Protein AF-Q56A18-2-F1 (afdb_monomer)

Structure (mmCIF, N/CA/C/O backbone):
data_AF-Q56A18-2-F1
#
_entry.id   AF-Q56A18-2-F1
#
loop_
_atom_site.group_PDB
_atom_site.id
_atom_site.type_symbol
_atom_site.label_atom_id
_atom_site.label_alt_id
_atom_site.label_comp_id
_atom_site.label_asym_id
_atom_site.label_entity_id
_atom_site.label_seq_id
_atom_site.pdbx_PDB_ins_code
_atom_site.Cartn_x
_atom_site.Cartn_y
_atom_site.Cartn_z
_atom_site.occupancy
_atom_site.B_iso_or_equiv
_atom_site.auth_seq_id
_atom_site.auth_comp_id
_atom_site.auth_asym_id
_atom_site.auth_atom_id
_atom_site.pdbx_PDB_model_num
ATOM 1 N N . MET A 1 1 ? 32.110 -27.971 -25.818 1.00 73.25 1 MET A N 1
ATOM 2 C CA . MET A 1 1 ? 31.051 -27.355 -24.989 1.00 73.25 1 MET A CA 1
ATOM 3 C C . MET A 1 1 ? 30.184 -28.403 -24.301 1.00 73.25 1 MET A C 1
ATOM 5 O O . MET A 1 1 ? 30.503 -28.675 -23.168 1.00 73.25 1 MET A O 1
ATOM 9 N N . TRP A 1 2 ? 29.199 -29.085 -24.911 1.00 87.44 2 TRP A N 1
ATOM 10 C CA . TRP A 1 2 ? 28.472 -30.156 -24.175 1.00 87.44 2 TRP A CA 1
ATOM 11 C C . TRP A 1 2 ? 29.303 -31.434 -23.943 1.00 87.44 2 TRP A C 1
ATOM 13 O O . TRP A 1 2 ? 29.211 -32.094 -22.914 1.00 87.44 2 TRP A O 1
ATOM 23 N N . ARG A 1 3 ? 30.136 -31.798 -24.929 1.00 88.44 3 ARG A N 1
ATOM 24 C CA . ARG A 1 3 ? 30.950 -33.028 -24.893 1.00 88.44 3 ARG A CA 1
ATOM 25 C C . ARG A 1 3 ? 32.090 -32.992 -23.871 1.00 88.44 3 ARG A C 1
ATOM 27 O O . ARG A 1 3 ? 32.567 -34.060 -23.511 1.00 88.44 3 ARG A O 1
ATOM 34 N N . ASP A 1 4 ? 32.504 -31.799 -23.448 1.00 90.12 4 ASP A N 1
ATOM 35 C CA . ASP A 1 4 ? 33.666 -31.594 -22.570 1.00 90.12 4 ASP A CA 1
ATOM 36 C C . ASP A 1 4 ? 33.271 -31.512 -21.087 1.00 90.12 4 ASP A C 1
ATOM 38 O O . ASP A 1 4 ? 34.147 -31.522 -20.230 1.00 90.12 4 ASP A O 1
ATOM 42 N N . LEU A 1 5 ? 31.966 -31.444 -20.796 1.00 84.38 5 LEU A N 1
ATOM 43 C CA . LEU A 1 5 ? 31.427 -31.432 -19.439 1.00 84.38 5 LEU A CA 1
ATOM 44 C C . LEU A 1 5 ? 31.558 -32.822 -18.809 1.00 84.38 5 LEU A C 1
ATOM 46 O O . LEU A 1 5 ? 31.315 -33.852 -19.461 1.00 84.38 5 LEU A O 1
ATOM 50 N N . THR A 1 6 ? 31.907 -32.839 -17.530 1.00 88.44 6 THR A N 1
ATOM 51 C CA . THR A 1 6 ? 31.821 -34.021 -16.672 1.00 88.44 6 THR A CA 1
ATOM 52 C C . THR A 1 6 ? 30.374 -34.500 -16.577 1.00 88.44 6 THR A C 1
ATOM 54 O O . THR A 1 6 ? 29.431 -33.754 -16.841 1.00 88.44 6 THR A O 1
ATOM 57 N N . ASP A 1 7 ? 30.168 -35.769 -16.231 1.00 88.75 7 ASP A N 1
ATOM 58 C CA . ASP A 1 7 ? 28.804 -36.283 -16.065 1.00 88.75 7 ASP A CA 1
ATOM 59 C C . ASP A 1 7 ? 28.070 -35.597 -14.901 1.00 88.75 7 ASP A C 1
ATOM 61 O O . ASP A 1 7 ? 26.850 -35.498 -14.942 1.00 88.75 7 ASP A O 1
ATOM 65 N N . GLU A 1 8 ? 28.805 -35.045 -13.929 1.00 89.44 8 GLU A N 1
ATOM 66 C CA . GLU A 1 8 ? 28.267 -34.227 -12.836 1.00 89.44 8 GLU A CA 1
ATOM 67 C C . GLU A 1 8 ? 27.740 -32.875 -13.343 1.00 89.44 8 GLU A C 1
ATOM 69 O O . GLU A 1 8 ? 26.580 -32.548 -13.106 1.00 89.44 8 GLU A O 1
ATOM 74 N N . GLU A 1 9 ? 28.518 -32.150 -14.155 1.00 90.88 9 GLU A N 1
ATOM 75 C CA . GLU A 1 9 ? 28.053 -30.894 -14.766 1.00 90.88 9 GLU A CA 1
ATOM 76 C C . GLU A 1 9 ? 26.898 -31.131 -15.758 1.00 90.88 9 GLU A C 1
ATOM 78 O O . GLU A 1 9 ? 25.949 -30.354 -15.818 1.00 90.88 9 GLU A O 1
ATOM 83 N N . LYS A 1 10 ? 26.922 -32.229 -16.532 1.00 93.06 10 LYS A N 1
ATOM 84 C CA . LYS A 1 10 ? 25.784 -32.593 -17.400 1.00 93.06 10 LYS A CA 1
ATOM 85 C C . LYS A 1 10 ? 24.522 -32.897 -16.596 1.00 93.06 10 LYS A C 1
ATOM 87 O O . LYS A 1 10 ? 23.427 -32.614 -17.080 1.00 93.06 10 LYS A O 1
ATOM 92 N N . GLN A 1 11 ? 24.665 -33.499 -15.416 1.00 92.50 11 GLN A N 1
ATOM 93 C CA . GLN A 1 11 ? 23.537 -33.827 -14.554 1.00 92.50 11 GLN A CA 1
ATOM 94 C C . GLN A 1 11 ? 22.870 -32.564 -14.006 1.00 92.50 11 GLN A C 1
ATOM 96 O O . GLN A 1 11 ? 21.649 -32.539 -13.913 1.00 92.50 11 GLN A O 1
ATOM 101 N N . GLU A 1 12 ? 23.632 -31.509 -13.714 1.00 91.56 12 GLU A N 1
ATOM 102 C CA . GLU A 1 12 ? 23.085 -30.210 -13.305 1.00 91.56 12 GLU A CA 1
ATOM 103 C C . GLU A 1 12 ? 22.176 -29.620 -14.395 1.00 91.56 12 GLU A C 1
ATOM 105 O O . GLU A 1 12 ? 21.015 -29.324 -14.124 1.00 91.56 12 GLU A O 1
ATOM 110 N N . TYR A 1 13 ? 22.623 -29.615 -15.657 1.00 92.88 13 TYR A N 1
ATOM 111 C CA . TYR A 1 13 ? 21.788 -29.197 -16.793 1.00 92.88 13 TYR A CA 1
ATOM 112 C C . TYR A 1 13 ? 20.552 -30.082 -17.010 1.00 92.88 13 TYR A C 1
ATOM 114 O O . TYR A 1 13 ? 19.504 -29.591 -17.428 1.00 92.88 13 TYR A O 1
ATOM 122 N N . LEU A 1 14 ? 20.658 -31.393 -16.764 1.00 93.25 14 LEU A N 1
ATOM 123 C CA . LEU A 1 14 ? 19.506 -32.297 -16.843 1.00 93.25 14 LEU A CA 1
ATOM 124 C C . LEU A 1 14 ? 18.502 -32.029 -15.718 1.00 93.25 14 LEU A C 1
ATOM 126 O O . LEU A 1 14 ? 17.302 -32.007 -15.982 1.00 93.25 14 LEU A O 1
ATOM 130 N N . ASN A 1 15 ? 18.980 -31.800 -14.495 1.00 94.44 15 ASN A N 1
ATOM 131 C CA . ASN A 1 15 ? 18.141 -31.480 -13.344 1.00 94.44 15 ASN A CA 1
ATOM 132 C C . ASN A 1 15 ? 17.439 -30.130 -13.536 1.00 94.44 15 ASN A C 1
ATOM 134 O O . ASN A 1 15 ? 16.247 -30.024 -13.263 1.00 94.44 15 ASN A O 1
ATOM 138 N N . GLU A 1 16 ? 18.149 -29.121 -14.041 1.00 94.25 16 GLU A N 1
ATOM 139 C CA . GLU A 1 16 ? 17.583 -27.801 -14.326 1.00 94.25 16 GLU A CA 1
ATOM 140 C C . GLU A 1 16 ? 16.544 -27.870 -15.452 1.00 94.25 16 GLU A C 1
ATOM 142 O O . GLU A 1 16 ? 15.449 -27.329 -15.314 1.00 94.25 16 GLU A O 1
ATOM 147 N N . TYR A 1 17 ? 16.801 -28.660 -16.502 1.00 95.94 17 TYR A N 1
ATOM 148 C CA . TYR A 1 17 ? 15.801 -28.955 -17.531 1.00 95.94 17 TYR A CA 1
ATOM 149 C C . TYR A 1 17 ? 14.559 -29.666 -16.967 1.00 95.94 17 TYR A C 1
ATOM 151 O O . TYR A 1 17 ? 13.432 -29.364 -17.365 1.00 95.94 17 TYR A O 1
ATOM 159 N N . GLU A 1 18 ? 14.731 -30.632 -16.058 1.00 96.19 18 GLU A N 1
ATOM 160 C CA . GLU A 1 18 ? 13.604 -31.299 -15.400 1.00 96.19 18 GLU A CA 1
ATOM 161 C C . GLU A 1 18 ? 12.819 -30.341 -14.492 1.00 96.19 18 GLU A C 1
ATOM 163 O O . GLU A 1 18 ? 11.586 -30.381 -14.509 1.00 96.19 18 GLU A O 1
ATOM 168 N N . ALA A 1 19 ? 13.503 -29.451 -13.769 1.00 96.44 19 ALA A N 1
ATOM 169 C CA . ALA A 1 19 ? 12.890 -28.423 -12.932 1.00 96.44 19 ALA A CA 1
ATOM 170 C C . ALA A 1 19 ? 12.088 -27.408 -13.765 1.00 96.44 19 ALA A C 1
ATOM 172 O O . ALA A 1 19 ? 10.887 -27.254 -13.531 1.00 96.44 19 ALA A O 1
ATOM 173 N N . GLU A 1 20 ? 12.686 -26.813 -14.804 1.00 96.06 20 GLU A N 1
ATOM 174 C CA . GLU A 1 20 ? 11.996 -25.900 -15.730 1.00 96.06 20 GLU A CA 1
ATOM 175 C C . GLU A 1 20 ? 10.812 -26.585 -16.420 1.00 96.06 20 GLU A C 1
ATOM 177 O O . GLU A 1 20 ? 9.750 -25.992 -16.616 1.00 96.06 20 GLU A O 1
ATOM 182 N N . LYS A 1 21 ? 10.946 -27.867 -16.779 1.00 96.94 21 LYS A N 1
ATOM 183 C CA . LYS A 1 21 ? 9.842 -28.630 -17.370 1.00 96.94 21 LYS A CA 1
ATOM 184 C C . LYS A 1 21 ? 8.679 -28.794 -16.392 1.00 96.94 21 LYS A C 1
ATOM 186 O O . LYS A 1 21 ? 7.525 -28.768 -16.830 1.00 96.94 21 LYS A O 1
ATOM 191 N N . ILE A 1 22 ? 8.943 -28.999 -15.102 1.00 96.56 22 ILE A N 1
ATOM 192 C CA . ILE A 1 22 ? 7.897 -29.074 -14.072 1.00 96.56 22 ILE A CA 1
ATOM 193 C C . ILE A 1 22 ? 7.229 -27.704 -13.906 1.00 96.56 22 ILE A C 1
ATOM 195 O O . ILE A 1 22 ? 6.001 -27.632 -13.995 1.00 96.56 22 ILE A O 1
ATOM 199 N N . GLU A 1 23 ? 8.009 -26.632 -13.779 1.00 95.44 23 GLU A N 1
ATOM 200 C CA . GLU A 1 23 ? 7.510 -25.257 -13.646 1.00 95.44 23 GLU A CA 1
ATOM 201 C C . GLU A 1 23 ? 6.685 -24.814 -14.868 1.00 95.44 23 GLU A C 1
ATOM 203 O O . GLU A 1 23 ? 5.602 -24.242 -14.732 1.00 95.44 23 GLU A O 1
ATOM 208 N N . TYR A 1 24 ? 7.115 -25.160 -16.086 1.00 97.19 24 TYR A N 1
ATOM 209 C CA . TYR A 1 24 ? 6.346 -24.920 -17.311 1.00 97.19 24 TYR A CA 1
ATOM 210 C C . TYR A 1 24 ? 4.988 -25.636 -17.283 1.00 97.19 24 TYR A C 1
ATOM 212 O O . TYR A 1 24 ? 3.959 -25.072 -17.650 1.00 97.19 24 TYR A O 1
ATOM 220 N N . ASN A 1 25 ? 4.948 -26.888 -16.820 1.00 97.12 25 ASN A N 1
ATOM 221 C CA . ASN A 1 25 ? 3.686 -27.619 -16.706 1.00 97.12 25 ASN A CA 1
ATOM 222 C C . ASN A 1 25 ? 2.772 -27.032 -15.618 1.00 97.12 25 ASN A C 1
ATOM 224 O O . ASN A 1 25 ? 1.549 -27.032 -15.784 1.00 97.12 25 ASN A O 1
ATOM 228 N N . GLU A 1 26 ? 3.336 -26.551 -14.512 1.00 97.12 26 GLU A N 1
ATOM 229 C CA . GLU A 1 26 ? 2.590 -25.916 -13.425 1.00 97.12 26 GLU A CA 1
ATOM 230 C C . GLU A 1 26 ? 2.036 -24.547 -13.838 1.00 97.12 26 GLU A C 1
ATOM 232 O O . GLU A 1 26 ? 0.835 -24.308 -13.701 1.00 97.12 26 GLU A O 1
ATOM 237 N N . SER A 1 27 ? 2.858 -23.700 -14.455 1.00 95.88 27 SER A N 1
ATOM 238 C CA . SER A 1 27 ? 2.448 -22.404 -15.006 1.00 95.88 27 SER A CA 1
ATOM 239 C C . SER A 1 27 ? 1.399 -22.544 -16.113 1.00 95.88 27 SER A C 1
ATOM 241 O O . SER A 1 27 ? 0.418 -21.801 -16.118 1.00 95.88 27 SER A O 1
ATOM 243 N N . MET A 1 28 ? 1.506 -23.546 -16.994 1.00 95.56 28 MET A N 1
ATOM 244 C CA . MET A 1 28 ? 0.470 -23.841 -17.994 1.00 95.56 28 MET A CA 1
ATOM 245 C C . MET A 1 28 ? -0.863 -24.246 -17.351 1.00 95.56 28 MET A C 1
ATOM 247 O O . MET A 1 28 ? -1.929 -23.814 -17.799 1.00 95.56 28 MET A O 1
ATOM 251 N N . LYS A 1 29 ? -0.832 -25.044 -16.277 1.00 96.94 29 LYS A N 1
ATOM 252 C CA . LYS A 1 29 ? -2.044 -25.373 -15.508 1.00 96.94 29 LYS A CA 1
ATOM 253 C C . LYS A 1 29 ? -2.607 -24.144 -14.798 1.00 96.94 29 LYS A C 1
ATOM 255 O O . LYS A 1 29 ? -3.819 -23.951 -14.822 1.00 96.94 29 LYS A O 1
ATOM 260 N N . ALA A 1 30 ? -1.760 -23.304 -14.206 1.00 96.88 30 ALA A N 1
ATOM 261 C CA . ALA A 1 30 ? -2.174 -22.053 -13.574 1.00 96.88 30 ALA A CA 1
ATOM 262 C C . ALA A 1 30 ? -2.813 -21.093 -14.590 1.00 96.88 30 ALA A C 1
ATOM 264 O O . ALA A 1 30 ? -3.865 -20.526 -14.311 1.00 96.88 30 ALA A O 1
ATOM 265 N N . TYR A 1 31 ? -2.252 -20.986 -15.799 1.00 96.75 31 TYR A N 1
ATOM 266 C CA . TYR A 1 31 ? -2.826 -20.212 -16.900 1.00 96.75 31 TYR A CA 1
ATOM 267 C C . TYR A 1 31 ? -4.216 -20.729 -17.288 1.00 96.75 31 TYR A C 1
ATOM 269 O O . TYR A 1 31 ? -5.165 -19.946 -17.337 1.00 96.75 31 TYR A O 1
ATOM 277 N N . HIS A 1 32 ? -4.374 -22.042 -17.479 1.00 96.94 32 HIS A N 1
ATOM 278 C CA . HIS A 1 32 ? -5.668 -22.649 -17.813 1.00 96.94 32 HIS A CA 1
ATOM 279 C C . HIS A 1 32 ? -6.699 -22.608 -16.673 1.00 96.94 32 HIS A C 1
ATOM 281 O O . HIS A 1 32 ? -7.899 -22.621 -16.939 1.00 96.94 32 HIS A O 1
ATOM 287 N N . ASN A 1 33 ? -6.253 -22.519 -15.420 1.00 96.00 33 ASN A N 1
ATOM 288 C CA . ASN A 1 33 ? -7.118 -22.337 -14.252 1.00 96.00 33 ASN A CA 1
ATOM 289 C C . ASN A 1 33 ? -7.327 -20.862 -13.883 1.00 96.00 33 ASN A C 1
ATOM 291 O O . ASN A 1 33 ? -8.098 -20.564 -12.969 1.00 96.00 33 ASN A O 1
ATOM 295 N N . SER A 1 34 ? -6.646 -19.934 -14.559 1.00 95.69 34 SER A N 1
ATOM 296 C CA . SER A 1 34 ? -6.757 -18.514 -14.248 1.00 95.69 34 SER A CA 1
ATOM 297 C C . SER A 1 34 ? -8.196 -18.030 -14.485 1.00 95.69 34 SER A C 1
ATOM 299 O O . SER A 1 34 ? -8.826 -18.423 -15.478 1.00 95.69 34 SER A O 1
ATOM 301 N N . PRO A 1 35 ? -8.729 -17.134 -13.632 1.00 96.88 35 PRO A N 1
ATOM 302 C CA . PRO A 1 35 ? -10.059 -16.557 -13.831 1.00 96.88 35 PRO A CA 1
ATOM 303 C C . PRO A 1 35 ? -10.234 -15.921 -15.217 1.00 96.88 35 PRO A C 1
ATOM 305 O O . PRO A 1 35 ? -11.314 -16.003 -15.797 1.00 96.88 35 PRO A O 1
ATOM 308 N N . ALA A 1 36 ? -9.163 -15.348 -15.778 1.00 96.19 36 ALA A N 1
ATOM 309 C CA . ALA A 1 36 ? -9.158 -14.750 -17.109 1.00 96.19 36 ALA A CA 1
ATOM 310 C C . ALA A 1 36 ? -9.334 -15.790 -18.231 1.00 96.19 36 ALA A C 1
ATOM 312 O O . ALA A 1 36 ? -10.165 -15.594 -19.119 1.00 96.19 36 ALA A O 1
ATOM 313 N N . TYR A 1 37 ? -8.604 -16.913 -18.188 1.00 97.44 37 TYR A N 1
ATOM 314 C CA . TYR A 1 37 ? -8.750 -17.977 -19.187 1.00 97.44 37 TYR A CA 1
ATOM 315 C C . TYR A 1 37 ? -10.117 -18.662 -19.086 1.00 97.44 37 TYR A C 1
ATOM 317 O O . TYR A 1 37 ? -10.777 -18.878 -20.102 1.00 97.44 37 TYR A O 1
ATOM 325 N N . LEU A 1 38 ? -10.589 -18.941 -17.867 1.00 97.19 38 LEU A N 1
ATOM 326 C CA . LEU A 1 38 ? -11.926 -19.498 -17.650 1.00 97.19 38 LEU A CA 1
ATOM 327 C C . LEU A 1 38 ? -13.027 -18.542 -18.136 1.00 97.19 38 LEU A C 1
ATOM 329 O O . LEU A 1 38 ? -13.977 -18.983 -18.783 1.00 97.19 38 LEU A O 1
ATOM 333 N N . ALA A 1 39 ? -12.887 -17.234 -17.897 1.00 96.94 39 ALA A N 1
ATOM 334 C CA . ALA A 1 39 ? -13.799 -16.225 -18.433 1.00 96.94 39 ALA A CA 1
ATOM 335 C C . ALA A 1 39 ? -13.788 -16.201 -19.969 1.00 96.94 39 ALA A C 1
ATOM 337 O O . ALA A 1 39 ? -14.860 -16.174 -20.573 1.00 96.94 39 ALA A O 1
ATOM 338 N N . TYR A 1 40 ? -12.611 -16.284 -20.602 1.00 97.19 40 TYR A N 1
ATOM 339 C CA . TYR A 1 40 ? -12.484 -16.393 -22.058 1.00 97.19 40 TYR A CA 1
ATOM 340 C C . TYR A 1 40 ? -13.178 -17.646 -22.605 1.00 97.19 40 TYR A C 1
ATOM 342 O O . TYR A 1 40 ? -13.948 -17.543 -23.557 1.00 97.19 40 TYR A O 1
ATOM 350 N N . ILE A 1 41 ? -12.967 -18.817 -21.994 1.00 97.19 41 ILE A N 1
ATOM 351 C CA . ILE A 1 41 ? -13.613 -20.069 -22.415 1.00 97.19 41 ILE A CA 1
ATOM 352 C C . ILE A 1 41 ? -15.136 -19.991 -22.258 1.00 97.19 41 ILE A C 1
ATOM 354 O O . ILE A 1 41 ? -15.864 -20.371 -23.175 1.00 97.19 41 ILE A O 1
ATOM 358 N N . ASN A 1 42 ? -15.629 -19.445 -21.146 1.00 96.25 42 ASN A N 1
ATOM 359 C CA . ASN A 1 42 ? -17.063 -19.250 -20.924 1.00 96.25 42 ASN A CA 1
ATOM 360 C C . ASN A 1 42 ? -17.669 -18.256 -21.924 1.00 96.25 42 ASN A C 1
ATOM 362 O O . ASN A 1 42 ? -18.753 -18.499 -22.453 1.00 96.25 42 ASN A O 1
ATOM 366 N N . ALA A 1 43 ? -16.973 -17.153 -22.210 1.00 95.75 43 ALA A N 1
ATOM 367 C CA . ALA A 1 43 ? -17.397 -16.168 -23.200 1.00 95.75 43 ALA A CA 1
ATOM 368 C C . ALA A 1 43 ? -17.394 -16.755 -24.617 1.00 95.75 43 ALA A C 1
ATOM 370 O O . ALA A 1 43 ? -18.354 -16.555 -25.357 1.00 95.75 43 ALA A O 1
ATOM 371 N N . LYS A 1 44 ? -16.365 -17.535 -24.973 1.00 96.94 44 LYS A N 1
ATOM 372 C CA . LYS A 1 44 ? -16.272 -18.238 -26.256 1.00 96.94 44 LYS A CA 1
ATOM 373 C C . LYS A 1 44 ? -17.403 -19.252 -26.420 1.00 96.94 44 LYS A C 1
ATOM 375 O O . LYS A 1 44 ? -18.078 -19.226 -27.440 1.00 96.94 44 LYS A O 1
ATOM 380 N N . SER A 1 45 ? -17.658 -20.077 -25.403 1.00 95.56 45 SER A N 1
ATOM 381 C CA . SER A 1 45 ? -18.776 -21.031 -25.389 1.00 95.56 45 SER A CA 1
ATOM 382 C C . SER A 1 45 ? -20.131 -20.325 -25.519 1.00 95.56 45 SER A C 1
ATOM 384 O O . SER A 1 45 ? -20.977 -20.735 -26.310 1.00 95.56 45 SER A O 1
ATOM 386 N N . ARG A 1 46 ? -20.325 -19.196 -24.821 1.00 94.44 46 ARG A N 1
ATOM 387 C CA . ARG A 1 46 ? -21.542 -18.3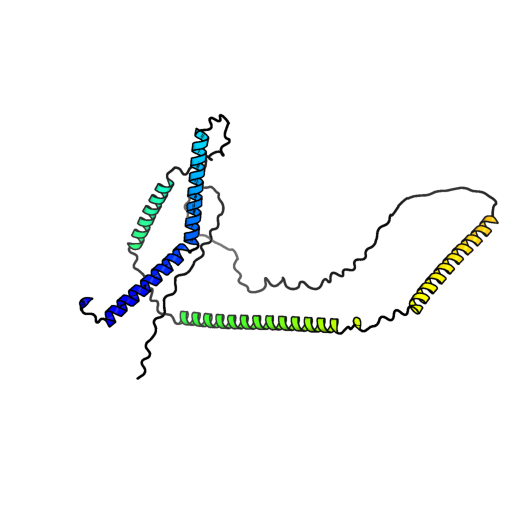78 -24.938 1.00 94.44 46 ARG A CA 1
ATOM 388 C C . ARG A 1 46 ? -21.708 -17.772 -26.336 1.00 94.44 46 ARG A C 1
ATOM 390 O O . ARG A 1 46 ? -22.824 -17.742 -26.843 1.00 94.44 46 ARG A O 1
ATOM 397 N N . ALA A 1 47 ? -20.624 -17.304 -26.953 1.00 92.88 47 ALA A N 1
ATOM 398 C CA . ALA A 1 47 ? -20.645 -16.759 -28.309 1.00 92.88 47 ALA A CA 1
ATOM 399 C C . ALA A 1 47 ? -20.923 -17.846 -29.363 1.00 92.88 47 ALA A C 1
ATOM 401 O O . ALA A 1 47 ? -21.722 -17.619 -30.267 1.00 92.88 47 ALA A O 1
ATOM 402 N N . GLU A 1 48 ? -20.325 -19.034 -29.226 1.00 93.25 48 GLU A N 1
ATOM 403 C CA . GLU A 1 48 ? -20.609 -20.187 -30.093 1.00 93.25 48 GLU A CA 1
ATOM 404 C C . GLU A 1 48 ? -22.067 -20.649 -29.951 1.00 93.25 48 GLU A C 1
ATOM 406 O O . GLU A 1 48 ? -22.732 -20.858 -30.963 1.00 93.25 48 GLU A O 1
ATOM 411 N N . ALA A 1 49 ? -22.603 -20.714 -28.726 1.00 92.62 49 ALA A N 1
ATOM 412 C CA . ALA A 1 49 ? -24.009 -21.043 -28.489 1.00 92.62 49 ALA A CA 1
ATOM 413 C C . ALA A 1 49 ? -24.967 -19.997 -29.088 1.00 92.62 49 ALA A C 1
ATOM 415 O O . ALA A 1 49 ? -25.973 -20.366 -29.686 1.00 92.62 49 ALA A O 1
ATOM 416 N N . ALA A 1 50 ? -24.647 -18.702 -28.981 1.00 91.56 50 ALA A N 1
ATOM 417 C CA . ALA A 1 50 ? -25.441 -17.641 -29.601 1.00 91.56 50 ALA A CA 1
ATOM 418 C C . ALA A 1 50 ? -25.442 -17.742 -31.138 1.00 91.56 50 ALA A C 1
ATOM 420 O O . ALA A 1 50 ? -26.487 -17.572 -31.763 1.00 91.56 50 ALA A O 1
ATOM 421 N N . LEU A 1 51 ? -24.298 -18.078 -31.744 1.00 86.88 51 LEU A N 1
ATOM 422 C CA . LEU A 1 51 ? -24.172 -18.262 -33.192 1.00 86.88 51 LEU A CA 1
ATOM 423 C C . LEU A 1 51 ? -24.901 -19.536 -33.661 1.00 86.88 51 LEU A C 1
ATOM 425 O O . LEU A 1 51 ? -25.541 -19.532 -34.713 1.00 86.88 51 LEU A O 1
ATOM 429 N N . GLU A 1 52 ? -24.873 -20.618 -32.876 1.00 88.44 52 GLU A N 1
ATOM 430 C CA . GLU A 1 52 ? -25.640 -21.833 -33.176 1.00 88.44 52 GLU A CA 1
ATOM 431 C C . GLU A 1 52 ? -27.157 -21.611 -33.034 1.00 88.44 52 GLU A C 1
ATOM 433 O O . GLU A 1 52 ? -27.912 -22.075 -33.888 1.00 88.44 52 GLU A O 1
ATOM 438 N N . GLU A 1 53 ? -27.612 -20.857 -32.028 1.00 81.81 53 GLU A N 1
ATOM 439 C CA . GLU A 1 53 ? -29.023 -20.469 -31.863 1.00 81.81 53 GLU A CA 1
ATOM 440 C C . GLU A 1 53 ? -29.490 -19.571 -33.022 1.00 81.81 53 GLU A C 1
ATOM 442 O O . GLU A 1 53 ? -30.557 -19.805 -33.591 1.00 81.81 53 GLU A O 1
ATOM 447 N N . GLU A 1 54 ? -28.666 -18.606 -33.451 1.00 78.44 54 GLU A N 1
ATOM 448 C CA . GLU A 1 54 ? -28.953 -17.771 -34.623 1.00 78.44 54 GLU A CA 1
ATOM 449 C C . GLU A 1 54 ? -29.009 -18.614 -35.908 1.00 78.44 54 GLU A C 1
ATOM 451 O O . GLU A 1 54 ? -29.907 -18.443 -36.736 1.00 78.44 54 GLU A O 1
ATOM 456 N N . SER A 1 55 ? -28.099 -19.580 -36.065 1.00 80.88 55 SER A N 1
ATOM 457 C CA . SER A 1 55 ? -28.101 -20.514 -37.195 1.00 80.88 55 SER A CA 1
ATOM 458 C C . SER A 1 55 ? -29.348 -21.410 -37.198 1.00 80.88 55 SER A C 1
ATOM 460 O O . SER A 1 55 ? -30.005 -21.550 -38.232 1.00 80.88 55 SER A O 1
ATOM 462 N N . ARG A 1 56 ? -29.750 -21.951 -36.038 1.00 83.56 56 ARG A N 1
ATOM 463 C CA . ARG A 1 56 ? -30.978 -22.752 -35.879 1.00 83.56 56 ARG A CA 1
ATOM 464 C C . ARG A 1 56 ? -32.241 -21.925 -36.102 1.00 83.56 56 ARG A C 1
ATOM 466 O O . ARG A 1 56 ? -33.179 -22.416 -36.734 1.00 83.56 56 ARG A O 1
ATOM 473 N N . GLN A 1 57 ? -32.281 -20.671 -35.654 1.00 79.06 57 GLN A N 1
ATOM 474 C CA . GLN A 1 57 ? -33.381 -19.756 -35.971 1.00 79.06 57 GLN A CA 1
ATOM 475 C C . GLN A 1 57 ? -33.434 -19.440 -37.465 1.00 79.06 57 GLN A C 1
ATOM 477 O O . GLN A 1 57 ? -34.515 -19.476 -38.045 1.00 79.06 57 GLN A O 1
ATOM 482 N N . ARG A 1 58 ? -32.294 -19.205 -38.128 1.00 76.69 58 ARG A N 1
ATOM 483 C CA . ARG A 1 58 ? -32.249 -18.984 -39.583 1.00 76.69 58 ARG A CA 1
ATOM 484 C C . ARG A 1 58 ? -32.680 -20.228 -40.366 1.00 76.69 58 ARG A C 1
ATOM 486 O O . ARG A 1 58 ? -33.425 -20.092 -41.332 1.00 76.69 58 ARG A O 1
ATOM 493 N N . GLN A 1 59 ? -32.281 -21.430 -39.947 1.00 72.25 59 GLN A N 1
ATOM 494 C CA . GLN A 1 59 ? -32.715 -22.676 -40.591 1.00 72.25 59 GLN A CA 1
ATOM 495 C C . GLN A 1 59 ? -34.200 -22.975 -40.345 1.00 72.25 59 GLN A C 1
ATOM 497 O O . GLN A 1 59 ? -34.920 -23.269 -41.296 1.00 72.25 59 GLN A O 1
ATOM 502 N N . SER A 1 60 ? -34.698 -22.823 -39.114 1.00 65.56 60 SER A N 1
ATOM 503 C CA . SER A 1 60 ? -36.124 -23.039 -38.813 1.00 65.56 60 SER A CA 1
ATOM 504 C C . SER A 1 60 ? -37.033 -21.977 -39.440 1.00 65.56 60 SER A C 1
ATOM 506 O O . SER A 1 60 ? -38.119 -22.316 -39.908 1.00 65.56 60 SER A O 1
ATOM 508 N N . ARG A 1 61 ? -36.575 -20.720 -39.555 1.00 61.03 61 ARG A N 1
ATOM 509 C CA . ARG A 1 61 ? -37.266 -19.654 -40.305 1.00 61.03 61 ARG A CA 1
ATOM 510 C C . ARG A 1 61 ? -37.351 -19.958 -41.805 1.00 61.03 61 ARG A C 1
ATOM 512 O O . ARG A 1 61 ? -38.286 -19.501 -42.450 1.00 61.03 61 ARG A O 1
ATOM 519 N N . MET A 1 62 ? -36.409 -20.722 -42.362 1.00 59.34 62 MET A N 1
ATOM 520 C CA . MET A 1 62 ? -36.445 -21.135 -43.772 1.00 59.34 62 MET A CA 1
ATOM 521 C C . MET A 1 62 ? -37.314 -22.381 -44.008 1.00 59.34 62 MET A C 1
ATOM 523 O O . MET A 1 62 ? -37.835 -22.545 -45.108 1.00 59.34 62 MET A O 1
ATOM 527 N N . GLU A 1 63 ? -37.501 -23.248 -43.004 1.00 61.66 63 GLU A N 1
ATOM 528 C CA . GLU A 1 63 ? -38.296 -24.482 -43.140 1.00 61.66 63 GLU A CA 1
ATOM 529 C C . GLU A 1 63 ? -39.777 -24.291 -42.772 1.00 61.66 63 GLU A C 1
ATOM 531 O O . GLU A 1 63 ? -40.664 -24.924 -43.350 1.00 61.66 63 GLU A O 1
ATOM 536 N N . LYS A 1 64 ? -40.079 -23.362 -41.861 1.00 54.94 64 LYS A N 1
ATOM 537 C CA . LYS A 1 64 ? -41.451 -23.013 -41.499 1.00 54.94 64 LYS A CA 1
ATOM 538 C C . LYS A 1 64 ? -41.890 -21.833 -42.357 1.00 54.94 64 LYS A C 1
ATOM 540 O O . LYS A 1 64 ? -41.575 -20.687 -42.059 1.00 54.94 64 LYS A O 1
ATOM 545 N N . GLY A 1 65 ? -42.602 -22.128 -43.445 1.00 56.44 65 GLY A N 1
ATOM 546 C CA . GLY A 1 65 ? -43.233 -21.151 -44.341 1.00 56.44 65 GLY A CA 1
ATOM 547 C C . GLY A 1 65 ? -44.348 -20.348 -43.667 1.00 56.44 65 GLY A C 1
ATOM 548 O O . GLY A 1 65 ? -45.473 -20.345 -44.151 1.00 56.44 65 GLY A O 1
ATOM 549 N N . GLU A 1 66 ? -44.043 -19.713 -42.537 1.00 54.78 66 GLU A N 1
ATOM 550 C CA . GLU A 1 66 ? -44.932 -18.939 -41.684 1.00 54.78 66 GLU A CA 1
ATOM 551 C C . GLU A 1 66 ? -45.043 -17.511 -42.245 1.00 54.78 66 GLU A C 1
ATOM 553 O O . GLU A 1 66 ? -44.104 -16.718 -42.137 1.00 54.78 66 GLU A O 1
ATOM 558 N N . PRO A 1 67 ? -46.188 -17.137 -42.842 1.00 53.25 67 PRO A N 1
ATOM 559 C CA . PRO A 1 67 ? -46.511 -15.754 -43.121 1.00 53.25 67 PRO A CA 1
ATOM 560 C C . PRO A 1 67 ? -47.080 -15.193 -41.821 1.00 53.25 67 PRO A C 1
ATOM 562 O O . PRO A 1 67 ? -48.286 -15.223 -41.584 1.00 53.25 67 PRO A O 1
ATOM 565 N N . TYR A 1 68 ? -46.210 -14.728 -40.934 1.00 50.41 68 TYR A N 1
ATOM 566 C CA . TYR A 1 68 ? -46.659 -13.933 -39.804 1.00 50.41 68 TYR A CA 1
ATOM 567 C C . TYR A 1 68 ? -45.675 -12.808 -39.558 1.00 50.41 68 TYR A C 1
ATOM 569 O O . TYR A 1 68 ? -44.472 -13.023 -39.429 1.00 50.41 68 TYR A O 1
ATOM 577 N N . MET A 1 69 ? -46.225 -11.599 -39.551 1.00 61.75 69 MET A N 1
ATOM 578 C CA . MET A 1 69 ? -45.549 -10.356 -39.224 1.00 61.75 69 MET A CA 1
ATOM 579 C C . MET A 1 69 ? -44.682 -10.565 -37.977 1.00 61.75 69 MET A C 1
ATOM 581 O O . MET A 1 69 ? -45.197 -10.670 -36.866 1.00 61.75 69 MET A O 1
ATOM 585 N N . SER A 1 70 ? -43.363 -10.661 -38.155 1.00 72.12 70 SER A N 1
ATOM 586 C CA . SER A 1 70 ? -42.437 -10.626 -37.032 1.00 72.12 70 SER A CA 1
ATOM 587 C C 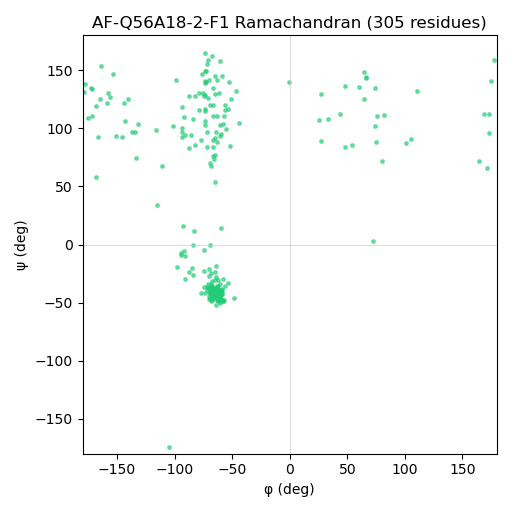. SER A 1 70 ? -42.277 -9.173 -36.616 1.00 72.12 70 SER A C 1
ATOM 589 O O . SER A 1 70 ? -41.754 -8.375 -37.394 1.00 72.12 70 SER A O 1
ATOM 591 N N . ILE A 1 71 ? -42.703 -8.841 -35.399 1.00 74.44 71 ILE A N 1
ATOM 592 C CA . ILE A 1 71 ? -42.274 -7.613 -34.728 1.00 74.44 71 ILE A CA 1
ATOM 593 C C . ILE A 1 71 ? -40.811 -7.853 -34.342 1.00 74.44 71 ILE A C 1
ATOM 595 O O . ILE A 1 71 ? -40.523 -8.351 -33.256 1.00 74.44 71 ILE A O 1
ATOM 599 N N . GLN A 1 72 ? -39.887 -7.622 -35.277 1.00 77.69 72 GLN A N 1
ATOM 600 C CA . GLN A 1 72 ? -38.482 -7.491 -34.907 1.00 77.69 72 GLN A CA 1
ATOM 601 C C . GLN A 1 72 ? -38.331 -6.166 -34.152 1.00 77.69 72 GLN A C 1
ATOM 603 O O . GLN A 1 72 ? -39.004 -5.197 -34.522 1.00 77.69 72 GLN A O 1
ATOM 608 N N . PRO A 1 73 ? -37.499 -6.109 -33.094 1.00 78.25 73 PRO A N 1
ATOM 609 C CA . PRO A 1 73 ? -37.023 -4.832 -32.581 1.00 78.25 73 PRO A CA 1
ATOM 610 C C . PRO A 1 73 ? -36.563 -4.002 -33.774 1.00 78.25 73 PRO A C 1
ATOM 612 O O . PRO A 1 73 ? -35.891 -4.542 -34.655 1.00 78.25 73 PRO A O 1
ATOM 615 N N . ALA A 1 74 ? -36.985 -2.741 -33.846 1.00 74.50 74 ALA A N 1
ATOM 616 C CA . ALA A 1 74 ? -36.458 -1.861 -34.872 1.00 74.50 74 ALA A CA 1
ATOM 617 C C . ALA A 1 74 ? -34.934 -1.862 -34.716 1.00 74.50 74 ALA A C 1
ATOM 619 O O . ALA A 1 74 ? -34.428 -1.566 -33.634 1.00 74.50 74 ALA A O 1
ATOM 620 N N . GLU A 1 75 ? -34.223 -2.277 -35.762 1.00 74.50 75 GLU A N 1
ATOM 621 C CA . GLU A 1 75 ? -32.810 -1.953 -35.898 1.00 74.50 75 GLU A CA 1
ATOM 622 C C . GLU A 1 75 ? -32.764 -0.433 -35.939 1.00 74.50 75 GLU A C 1
ATOM 624 O O . GLU A 1 75 ? -33.223 0.165 -36.912 1.00 74.50 75 GLU A O 1
ATOM 629 N N . ASP A 1 76 ? -32.371 0.159 -34.810 1.00 73.12 76 ASP A N 1
ATOM 630 C CA . ASP A 1 76 ? -32.342 1.599 -34.615 1.00 73.12 76 ASP A CA 1
ATOM 631 C C . ASP A 1 76 ? -31.446 2.202 -35.703 1.00 73.12 76 ASP A C 1
ATOM 633 O O . ASP A 1 76 ? -30.242 1.921 -35.719 1.00 73.12 76 ASP A O 1
ATOM 637 N N . PRO A 1 77 ? -32.016 2.944 -36.670 1.00 70.00 77 PRO A N 1
ATOM 638 C CA . PRO A 1 77 ? -31.239 3.467 -37.775 1.00 70.00 77 PRO A CA 1
ATOM 639 C C . PRO A 1 77 ? -30.362 4.655 -37.363 1.00 70.00 77 PRO A C 1
ATOM 641 O O . PRO A 1 77 ? -29.594 5.144 -38.192 1.00 70.00 77 PRO A O 1
ATOM 644 N N . ASP A 1 78 ? -30.469 5.122 -36.117 1.00 71.25 78 ASP A N 1
ATOM 645 C CA . ASP A 1 78 ? -29.842 6.366 -35.682 1.00 71.25 78 ASP A CA 1
ATOM 646 C C . ASP A 1 78 ? -28.425 6.171 -35.100 1.00 71.25 78 ASP A C 1
ATOM 648 O O . ASP A 1 78 ? -27.704 7.155 -34.948 1.00 71.25 78 ASP A O 1
ATOM 652 N N . ASP A 1 79 ? -27.977 4.929 -34.848 1.00 73.06 79 ASP A N 1
ATOM 653 C CA . ASP A 1 79 ? -26.629 4.623 -34.313 1.00 73.06 79 ASP A CA 1
ATOM 654 C C . ASP A 1 79 ? -25.745 3.825 -35.291 1.00 73.06 79 ASP A C 1
ATOM 656 O O . ASP A 1 79 ? -24.936 2.971 -34.915 1.00 73.06 79 ASP A O 1
ATOM 660 N N . TYR A 1 80 ? -25.888 4.079 -36.594 1.00 71.62 80 TYR A N 1
ATOM 661 C CA . TYR A 1 80 ? -24.881 3.614 -37.540 1.00 71.62 80 TYR A CA 1
ATOM 662 C C . TYR A 1 80 ? -23.631 4.486 -37.410 1.00 71.62 80 TYR A C 1
ATOM 664 O O . TYR A 1 80 ? -23.579 5.607 -37.908 1.00 71.62 80 TYR A O 1
ATOM 672 N N . ASP A 1 81 ? -22.575 3.937 -36.809 1.00 77.50 81 ASP A N 1
ATOM 673 C CA . ASP A 1 81 ? -21.216 4.367 -37.134 1.00 77.50 81 ASP A CA 1
ATOM 674 C C . ASP A 1 81 ? -21.065 4.307 -38.664 1.00 77.50 81 ASP A C 1
ATOM 676 O O . ASP A 1 81 ? -21.311 3.254 -39.259 1.00 77.50 81 ASP A O 1
ATOM 680 N N . ASP A 1 82 ? -20.672 5.422 -39.296 1.00 79.19 82 ASP A N 1
ATOM 681 C CA . ASP A 1 82 ? -20.620 5.654 -40.754 1.00 79.19 82 ASP A CA 1
ATOM 682 C C . ASP A 1 82 ? -19.699 4.669 -41.537 1.00 79.19 82 ASP A C 1
ATOM 684 O O . ASP A 1 82 ? -19.282 4.918 -42.671 1.00 79.19 82 ASP A O 1
ATOM 688 N N . GLY A 1 83 ? -19.275 3.560 -40.926 1.00 78.94 83 GLY A N 1
ATOM 689 C CA . GLY A 1 83 ? -18.296 2.603 -41.434 1.00 78.94 83 GLY A CA 1
ATOM 690 C C . GLY A 1 83 ? -16.871 3.155 -41.414 1.00 78.94 83 GLY A C 1
ATOM 691 O O . GLY A 1 83 ? -15.928 2.493 -41.863 1.00 78.94 83 GLY A O 1
ATOM 692 N N . PHE A 1 84 ? -16.685 4.373 -40.900 1.00 78.56 84 PHE A N 1
ATOM 693 C CA . PHE A 1 84 ? -15.394 5.036 -40.830 1.00 78.56 84 PHE A CA 1
ATOM 694 C C . PHE A 1 84 ? -14.679 4.826 -39.490 1.00 78.56 84 PHE A C 1
ATOM 696 O O . PHE A 1 84 ? -13.504 5.173 -39.439 1.00 78.56 84 PHE A O 1
ATOM 703 N N . SER A 1 85 ? -15.263 4.218 -38.444 1.00 86.12 85 SER A N 1
ATOM 704 C CA . SER A 1 85 ? -14.585 4.031 -37.140 1.00 86.12 85 SER A CA 1
ATOM 705 C C . SER A 1 85 ? -13.173 3.446 -37.241 1.00 86.12 85 SER A C 1
ATOM 707 O O . SER A 1 85 ? -12.222 4.001 -36.678 1.00 86.12 85 SER A O 1
ATOM 709 N N . MET A 1 86 ? -12.965 2.392 -38.042 1.00 91.06 86 MET A N 1
ATOM 710 C CA . MET A 1 86 ? -11.619 1.829 -38.216 1.00 91.06 86 MET A CA 1
ATOM 711 C C . MET A 1 86 ? -10.679 2.787 -38.966 1.00 91.06 86 MET A C 1
ATOM 713 O O . MET A 1 86 ? -9.504 2.892 -38.610 1.00 91.06 86 MET A O 1
ATOM 717 N N . LYS A 1 87 ? -11.180 3.527 -39.965 1.00 93.19 87 LYS A N 1
ATOM 718 C CA . LYS A 1 87 ? -10.398 4.544 -40.692 1.00 93.19 87 LYS A CA 1
ATOM 719 C C . LYS A 1 87 ? -10.054 5.736 -39.792 1.00 93.19 87 LYS A C 1
ATOM 721 O O . LYS A 1 87 ? -8.913 6.197 -39.824 1.00 93.19 87 LYS A O 1
ATOM 726 N N . HIS A 1 88 ? -10.986 6.189 -38.954 1.00 94.62 88 HIS A N 1
ATOM 727 C CA . HIS A 1 88 ? -10.777 7.228 -37.945 1.00 94.62 88 HIS A CA 1
ATOM 728 C C . HIS A 1 88 ? -9.740 6.781 -36.918 1.00 94.62 88 HIS A C 1
ATOM 730 O O . HIS A 1 88 ? -8.770 7.494 -36.673 1.00 94.62 88 HIS A O 1
ATOM 736 N N . THR A 1 89 ? -9.863 5.554 -36.410 1.00 94.88 89 THR A N 1
ATOM 737 C CA . THR A 1 89 ? -8.898 4.965 -35.475 1.00 94.88 89 THR A CA 1
ATOM 738 C C . THR A 1 89 ? -7.507 4.851 -36.100 1.00 94.88 89 THR A C 1
ATOM 740 O O . THR A 1 89 ? -6.514 5.207 -35.466 1.00 94.88 89 THR A O 1
ATOM 743 N N . ALA A 1 90 ? -7.404 4.392 -37.351 1.00 96.62 90 ALA A N 1
ATOM 744 C CA . ALA A 1 90 ? -6.132 4.308 -38.067 1.00 96.62 90 ALA A CA 1
ATOM 745 C C . ALA A 1 90 ? -5.515 5.697 -38.307 1.00 96.62 90 ALA A C 1
ATOM 747 O O . ALA A 1 90 ? -4.319 5.875 -38.084 1.00 96.62 90 ALA A O 1
ATOM 748 N N . THR A 1 91 ? -6.325 6.689 -38.686 1.00 96.94 91 THR A N 1
ATOM 749 C CA . THR A 1 91 ? -5.883 8.078 -38.901 1.00 96.94 91 THR A CA 1
ATOM 750 C C . THR A 1 91 ? -5.416 8.720 -37.596 1.00 96.94 91 THR A C 1
ATOM 752 O O . THR A 1 91 ? -4.330 9.294 -37.551 1.00 96.94 91 THR A O 1
ATOM 755 N N . ALA A 1 92 ? -6.170 8.554 -36.507 1.00 97.06 92 ALA A N 1
ATOM 756 C CA . ALA A 1 92 ? -5.798 9.038 -35.182 1.00 97.06 92 ALA A CA 1
ATOM 757 C C . ALA A 1 92 ? -4.498 8.385 -34.691 1.00 97.06 92 ALA A C 1
ATOM 759 O O . ALA A 1 92 ? -3.607 9.073 -34.194 1.00 97.06 92 ALA A O 1
ATOM 760 N N . ARG A 1 93 ? -4.335 7.066 -34.887 1.00 97.31 93 ARG A N 1
ATOM 761 C CA . ARG A 1 93 ? -3.079 6.358 -34.582 1.00 97.31 93 ARG A CA 1
ATOM 762 C C . ARG A 1 93 ? -1.919 6.873 -35.428 1.00 97.31 93 ARG A C 1
ATOM 764 O O . ARG A 1 93 ? -0.846 7.099 -34.883 1.00 97.31 93 ARG A O 1
ATOM 771 N N . PHE A 1 94 ? -2.126 7.089 -36.726 1.00 97.75 94 PHE A N 1
ATOM 772 C CA . PHE A 1 94 ? -1.104 7.621 -37.627 1.00 97.75 94 PHE A CA 1
ATOM 773 C C . PHE A 1 94 ? -0.639 9.015 -37.189 1.00 97.75 94 PHE A C 1
ATOM 775 O O . PHE A 1 94 ? 0.557 9.228 -37.003 1.00 97.75 94 PHE A O 1
ATOM 782 N N . GLN A 1 95 ? -1.573 9.936 -36.933 1.00 98.06 95 GLN A N 1
ATOM 783 C CA . GLN A 1 95 ? -1.263 11.287 -36.455 1.00 98.06 95 GLN A CA 1
ATOM 784 C C . GLN A 1 95 ? -0.597 11.269 -35.074 1.00 98.06 95 GLN A C 1
ATOM 786 O O . GLN A 1 95 ? 0.413 11.943 -34.873 1.00 98.06 95 GLN A O 1
ATOM 791 N N . ARG A 1 96 ? -1.102 10.456 -34.134 1.00 98.19 96 ARG A N 1
ATOM 792 C CA . ARG A 1 96 ? -0.496 10.270 -32.806 1.00 98.19 96 ARG A CA 1
ATOM 793 C C . ARG A 1 96 ? 0.942 9.780 -32.926 1.00 98.19 96 ARG A C 1
ATOM 795 O O . ARG A 1 96 ? 1.820 10.348 -32.287 1.00 98.19 96 ARG A O 1
ATOM 802 N N . ASN A 1 97 ? 1.186 8.750 -33.731 1.00 98.19 97 ASN A N 1
ATOM 803 C CA . ASN A 1 97 ? 2.519 8.182 -33.907 1.00 98.19 97 ASN A CA 1
ATOM 804 C C . ASN A 1 97 ? 3.468 9.190 -34.560 1.00 98.19 97 ASN A C 1
ATOM 806 O O . ASN A 1 97 ? 4.613 9.295 -34.132 1.00 98.19 97 ASN A O 1
ATOM 810 N N . HIS A 1 98 ? 2.988 9.972 -35.533 1.00 98.06 98 HIS A N 1
ATOM 811 C CA . HIS A 1 98 ? 3.781 11.049 -36.119 1.00 98.06 98 HIS A CA 1
ATOM 812 C C . HIS A 1 98 ? 4.119 12.147 -35.107 1.00 98.06 98 HIS A C 1
ATOM 814 O O . HIS A 1 98 ? 5.256 12.601 -35.063 1.00 98.06 98 HIS A O 1
ATOM 820 N N . ARG A 1 99 ? 3.172 12.535 -34.246 1.00 97.75 99 ARG A N 1
ATOM 821 C CA . ARG A 1 99 ? 3.435 13.490 -33.164 1.00 97.75 99 ARG A CA 1
ATOM 822 C C . ARG A 1 99 ? 4.475 12.951 -32.179 1.00 97.75 99 ARG A C 1
ATOM 824 O O . ARG A 1 99 ? 5.414 13.663 -31.856 1.00 97.75 99 ARG A O 1
ATOM 831 N N . LEU A 1 100 ? 4.333 11.696 -31.745 1.00 97.88 100 LEU A N 1
ATOM 832 C CA . LEU A 1 100 ? 5.251 11.064 -30.791 1.00 97.88 100 LEU A CA 1
ATOM 833 C C . LEU A 1 100 ? 6.664 10.896 -31.365 1.00 97.88 100 LEU A C 1
ATOM 835 O O . LEU A 1 100 ? 7.633 11.174 -30.670 1.00 97.88 100 LEU A O 1
ATOM 839 N N . ILE A 1 101 ? 6.809 10.479 -32.631 1.00 97.56 101 ILE A N 1
ATOM 840 C CA . ILE A 1 101 ? 8.144 10.366 -33.238 1.00 97.56 101 ILE A CA 1
ATOM 841 C C . ILE A 1 101 ? 8.785 11.745 -33.426 1.00 97.56 101 ILE A C 1
ATOM 843 O O . ILE A 1 101 ? 9.984 11.884 -33.211 1.00 97.56 101 ILE A O 1
ATOM 847 N N . SER A 1 102 ? 8.000 12.775 -33.761 1.00 97.25 102 SER A N 1
ATOM 848 C CA . SER A 1 102 ? 8.484 14.158 -33.823 1.00 97.25 102 SER A CA 1
ATOM 849 C C . SER A 1 102 ? 8.853 14.725 -32.451 1.00 97.25 102 SER A C 1
ATOM 851 O O . SER A 1 102 ? 9.769 15.532 -32.376 1.00 97.25 102 SER A O 1
ATOM 853 N N . GLU A 1 103 ? 8.187 14.306 -31.375 1.00 96.56 103 GLU A N 1
ATOM 854 C CA . GLU A 1 103 ? 8.539 14.670 -29.996 1.00 96.56 103 GLU A CA 1
ATOM 855 C C . GLU A 1 103 ? 9.855 14.009 -29.565 1.00 96.56 103 GLU A C 1
ATOM 857 O O . GLU A 1 103 ? 10.749 14.689 -29.066 1.00 96.56 103 GLU A O 1
ATOM 862 N N . ILE A 1 104 ? 10.021 12.711 -29.845 1.00 95.56 104 ILE A N 1
ATOM 863 C CA . ILE A 1 104 ? 11.265 11.973 -29.566 1.00 95.56 104 ILE A CA 1
ATOM 864 C C . ILE A 1 104 ? 12.446 12.556 -30.352 1.00 95.56 104 ILE A C 1
ATOM 866 O O . ILE A 1 104 ? 13.549 12.659 -29.824 1.00 95.56 104 ILE A O 1
ATOM 870 N N . LEU A 1 105 ? 12.220 12.925 -31.615 1.00 96.25 105 LEU A N 1
ATOM 871 C CA . LEU A 1 105 ? 13.229 13.514 -32.501 1.00 96.25 105 LEU A CA 1
ATOM 872 C C . LEU A 1 105 ? 13.228 15.049 -32.467 1.00 96.25 105 LEU A C 1
ATOM 874 O O . LEU A 1 105 ? 13.774 15.682 -33.373 1.00 96.25 105 LEU A O 1
ATOM 878 N N . SER A 1 106 ? 12.591 15.653 -31.463 1.00 95.31 106 SER A N 1
ATOM 879 C CA . SER A 1 106 ? 12.633 17.100 -31.279 1.00 95.31 106 SER A CA 1
ATOM 880 C C . SER A 1 106 ? 14.047 17.550 -30.899 1.00 95.31 106 SER A C 1
ATOM 882 O O . SER A 1 106 ? 14.870 16.768 -30.432 1.00 95.31 106 SER A O 1
ATOM 884 N N . GLU A 1 107 ? 14.339 18.840 -31.058 1.00 95.31 107 GLU A N 1
ATOM 885 C CA . GLU A 1 107 ? 15.616 19.430 -30.627 1.00 95.31 107 GLU A CA 1
ATOM 886 C C . GLU A 1 107 ? 15.778 19.500 -29.097 1.00 95.31 107 GLU A C 1
ATOM 888 O O . GLU A 1 107 ? 16.801 19.982 -28.602 1.00 95.31 107 GLU A O 1
ATOM 893 N N . SER A 1 108 ? 14.775 19.044 -28.335 1.00 93.50 108 SER A N 1
ATOM 894 C CA . SER A 1 108 ? 14.822 19.089 -26.880 1.00 93.50 108 SER A CA 1
ATOM 895 C C . SER A 1 108 ? 15.917 18.159 -26.356 1.00 93.50 108 SER A C 1
ATOM 897 O O . SER A 1 108 ? 15.938 16.951 -26.591 1.00 93.50 108 SER A O 1
ATOM 899 N N . VAL A 1 109 ? 16.878 18.746 -25.647 1.00 90.75 109 VAL A N 1
ATOM 900 C CA . VAL A 1 109 ? 17.947 17.993 -24.994 1.00 90.75 109 VAL A CA 1
ATOM 901 C C . VAL A 1 109 ? 17.386 17.393 -23.712 1.00 90.75 109 VAL A C 1
ATOM 903 O O . VAL A 1 109 ? 16.793 18.111 -22.907 1.00 90.75 109 VAL A O 1
ATOM 906 N N . VAL A 1 110 ? 17.602 16.090 -23.505 1.00 91.81 110 VAL A N 1
ATOM 907 C CA . VAL A 1 110 ? 17.217 15.393 -22.269 1.00 91.81 110 VAL A CA 1
ATOM 908 C C . VAL A 1 110 ? 17.867 16.098 -21.073 1.00 91.81 110 VAL A C 1
ATOM 910 O O . VAL A 1 110 ? 19.100 16.108 -20.984 1.00 91.81 110 VAL A O 1
ATOM 913 N N . PRO A 1 111 ? 17.087 16.687 -20.146 1.00 89.88 111 PRO A N 1
ATOM 914 C CA . PRO A 1 111 ? 17.664 17.341 -18.981 1.00 89.88 111 PRO A CA 1
ATOM 915 C C . PRO A 1 111 ? 18.371 16.314 -18.093 1.00 89.88 111 PRO A C 1
ATOM 917 O O . PRO A 1 111 ? 17.782 15.297 -17.724 1.00 89.88 111 PRO A O 1
ATOM 920 N N . ASP A 1 112 ? 19.622 16.581 -17.708 1.00 88.56 112 ASP A N 1
ATOM 921 C CA . ASP A 1 112 ? 20.280 15.783 -16.671 1.00 88.56 112 ASP A CA 1
ATOM 922 C C . ASP A 1 112 ? 19.676 16.146 -15.306 1.00 88.56 112 ASP A C 1
ATOM 924 O O . ASP A 1 112 ? 19.952 17.200 -14.732 1.00 88.56 112 ASP A O 1
ATOM 928 N N . VAL A 1 113 ? 18.808 15.269 -14.798 1.00 85.62 113 VAL A N 1
ATOM 929 C CA . VAL A 1 113 ? 18.057 15.454 -13.544 1.00 85.62 113 VAL A CA 1
ATOM 930 C C . VAL A 1 113 ? 18.842 15.065 -12.297 1.00 85.62 113 VAL A C 1
ATOM 932 O O . VAL A 1 113 ? 18.259 14.971 -11.215 1.00 85.62 113 VAL A O 1
ATOM 935 N N . ARG A 1 114 ? 20.156 14.833 -12.402 1.00 89.50 114 ARG A N 1
ATOM 936 C CA . ARG A 1 114 ? 21.029 14.607 -11.242 1.00 89.50 114 ARG A CA 1
ATOM 937 C C . ARG A 1 114 ? 21.175 15.890 -10.419 1.00 89.50 114 ARG A C 1
ATOM 939 O O . ARG A 1 114 ? 22.237 16.500 -10.336 1.00 89.50 114 ARG A O 1
ATOM 946 N N . SER A 1 115 ? 20.081 16.314 -9.790 1.00 85.19 115 SER A N 1
ATOM 947 C CA . SER A 1 115 ? 20.055 17.442 -8.877 1.00 85.19 115 SER A CA 1
ATOM 948 C C . SER A 1 115 ? 20.777 17.042 -7.600 1.00 85.19 115 SER A C 1
ATOM 950 O O . SER A 1 115 ? 20.423 16.045 -6.964 1.00 85.19 115 SER A O 1
ATOM 952 N N . VAL A 1 116 ? 21.761 17.839 -7.196 1.00 86.81 116 VAL A N 1
ATOM 953 C CA . VAL A 1 116 ? 22.382 17.691 -5.881 1.00 86.81 116 VAL A CA 1
ATOM 954 C C . VAL A 1 116 ? 21.308 17.906 -4.817 1.00 86.81 116 VAL A C 1
ATOM 956 O O . VAL A 1 116 ? 20.562 18.888 -4.855 1.00 86.81 116 VAL A O 1
ATOM 959 N N . VAL A 1 117 ? 21.222 16.987 -3.856 1.00 89.69 117 VAL A N 1
ATOM 960 C CA . VAL A 1 117 ? 20.302 17.128 -2.727 1.00 89.69 117 VAL A CA 1
ATOM 961 C C . VAL A 1 117 ? 20.702 18.365 -1.930 1.00 89.69 117 VAL A C 1
ATOM 963 O O . VAL A 1 117 ? 21.746 18.399 -1.281 1.00 89.69 117 VAL A O 1
ATOM 966 N N . THR A 1 118 ? 19.870 19.401 -1.987 1.00 94.56 118 THR A N 1
ATOM 967 C CA . THR A 1 118 ? 20.146 20.653 -1.285 1.00 94.56 118 THR A CA 1
ATOM 968 C C . THR A 1 118 ? 19.940 20.488 0.219 1.00 94.56 118 THR A C 1
ATOM 970 O O . THR A 1 118 ? 19.062 19.750 0.677 1.00 94.56 118 THR A O 1
ATOM 973 N N . THR A 1 119 ? 20.700 21.239 1.017 1.00 96.25 119 THR A N 1
ATOM 974 C CA . THR A 1 119 ? 20.511 21.286 2.475 1.00 96.25 119 THR A CA 1
ATOM 975 C C . THR A 1 119 ? 19.083 21.700 2.847 1.00 96.25 119 THR A C 1
ATOM 977 O O . THR A 1 119 ? 18.514 21.156 3.789 1.00 96.25 119 THR A O 1
ATOM 980 N N . ALA A 1 120 ? 18.464 22.603 2.077 1.00 96.56 120 ALA A N 1
ATOM 981 C CA . ALA A 1 120 ? 17.067 22.998 2.259 1.00 96.56 120 ALA A CA 1
ATOM 982 C C . ALA A 1 120 ? 16.098 21.819 2.059 1.00 96.56 120 ALA A C 1
ATOM 984 O O . ALA A 1 120 ? 15.225 21.594 2.899 1.00 96.56 120 ALA A O 1
ATOM 985 N N . ARG A 1 121 ? 16.292 21.007 1.007 1.00 96.81 121 ARG A N 1
ATOM 986 C CA . ARG A 1 121 ? 15.505 19.783 0.789 1.00 96.81 121 ARG A CA 1
ATOM 987 C C . ARG A 1 121 ? 15.698 18.790 1.934 1.00 96.81 121 ARG A C 1
ATOM 989 O O . ARG A 1 121 ? 14.722 18.234 2.427 1.00 96.81 121 ARG A O 1
ATOM 996 N N . MET A 1 122 ? 16.928 18.634 2.420 1.00 97.06 122 MET A N 1
ATOM 997 C CA . MET A 1 122 ? 17.220 17.788 3.581 1.00 97.06 122 MET A CA 1
ATOM 998 C C . MET A 1 122 ? 16.501 18.272 4.852 1.00 97.06 122 MET A C 1
ATOM 1000 O O . MET A 1 122 ? 15.992 17.464 5.625 1.00 97.06 122 MET A O 1
ATOM 1004 N N . GLN A 1 123 ? 16.409 19.586 5.074 1.00 97.88 123 GLN A N 1
ATOM 1005 C CA . GLN A 1 123 ? 15.653 20.152 6.199 1.00 97.88 123 GLN A CA 1
ATOM 1006 C C . GLN A 1 123 ? 14.144 19.897 6.081 1.00 97.88 123 GLN A C 1
ATOM 1008 O O . GLN A 1 123 ? 13.505 19.593 7.087 1.00 97.88 123 GLN A O 1
ATOM 1013 N N . VAL A 1 124 ? 13.572 19.994 4.876 1.00 97.62 124 VAL A N 1
ATOM 1014 C CA . VAL A 1 124 ? 12.157 19.662 4.633 1.00 97.62 124 VAL A CA 1
ATOM 1015 C C . VAL A 1 124 ? 11.893 18.188 4.925 1.00 97.62 124 VAL A C 1
ATOM 1017 O O . VAL A 1 124 ? 10.974 17.888 5.680 1.00 97.62 124 VAL A O 1
ATOM 1020 N N . LEU A 1 125 ? 12.740 17.288 4.421 1.00 98.06 125 LEU A N 1
ATOM 1021 C CA . LEU A 1 125 ? 12.623 15.852 4.684 1.00 98.06 125 LEU A CA 1
ATOM 1022 C C . LEU A 1 125 ? 12.703 15.545 6.185 1.00 98.06 125 LEU A C 1
ATOM 1024 O O . LEU A 1 125 ? 11.879 14.801 6.705 1.00 98.06 125 LEU A O 1
ATOM 1028 N N . LYS A 1 126 ? 13.623 16.182 6.924 1.00 98.25 126 LYS A N 1
ATOM 1029 C CA . LYS A 1 126 ? 13.694 16.046 8.391 1.00 98.25 126 LYS A CA 1
ATOM 1030 C C . LYS A 1 126 ? 12.408 16.501 9.086 1.00 98.25 126 LYS A C 1
ATOM 1032 O O . LYS A 1 126 ? 11.945 15.817 9.994 1.00 98.25 126 LYS A O 1
ATOM 1037 N N . ARG A 1 127 ? 11.816 17.625 8.660 1.00 97.94 127 ARG A N 1
ATOM 1038 C CA . ARG A 1 127 ? 10.524 18.097 9.191 1.00 97.94 127 ARG A CA 1
ATOM 1039 C C . ARG A 1 127 ? 9.388 17.128 8.871 1.00 97.94 127 ARG A C 1
ATOM 1041 O O . ARG A 1 127 ? 8.572 16.869 9.746 1.00 97.94 127 ARG A O 1
ATOM 1048 N N . GLN A 1 128 ? 9.356 16.567 7.663 1.00 98.12 128 GLN A N 1
ATOM 1049 C CA . GLN A 1 128 ? 8.360 15.566 7.269 1.00 98.12 128 GLN A CA 1
ATOM 1050 C C . GLN A 1 128 ? 8.477 14.297 8.113 1.00 98.12 128 GLN A C 1
ATOM 1052 O O . GLN A 1 128 ? 7.477 13.834 8.651 1.00 98.12 128 GLN A O 1
ATOM 1057 N N . VAL A 1 129 ? 9.695 13.787 8.315 1.00 98.44 129 VAL A N 1
ATOM 1058 C CA . VAL A 1 129 ? 9.938 12.626 9.184 1.00 98.44 129 VAL A CA 1
ATOM 1059 C C . VAL A 1 129 ? 9.476 12.914 10.612 1.00 98.44 129 VAL A C 1
ATOM 1061 O O . VAL A 1 129 ? 8.744 12.120 11.191 1.00 98.44 129 VAL A O 1
ATOM 1064 N N . GLN A 1 130 ? 9.832 14.072 11.174 1.00 98.06 130 GLN A N 1
ATOM 1065 C CA . GLN A 1 130 ? 9.375 14.454 12.513 1.00 98.06 130 GLN A CA 1
ATOM 1066 C C . GLN A 1 130 ? 7.849 14.577 12.595 1.00 98.06 130 GLN A C 1
ATOM 1068 O O . GLN A 1 130 ? 7.258 14.099 13.561 1.00 98.06 130 GLN A O 1
ATOM 1073 N N . SER A 1 131 ? 7.213 15.185 11.592 1.00 98.31 131 SER A N 1
ATOM 1074 C CA . SER A 1 131 ? 5.757 15.319 11.516 1.00 98.31 131 SER A CA 1
ATOM 1075 C C . SER A 1 131 ? 5.070 13.952 11.477 1.00 98.31 131 SER A C 1
ATOM 1077 O O . SER A 1 131 ? 4.164 13.716 12.273 1.00 98.31 131 SER A O 1
ATOM 1079 N N . LEU A 1 132 ? 5.562 13.020 10.655 1.00 98.56 132 LEU A N 1
ATOM 1080 C CA . LEU A 1 132 ? 5.059 11.645 10.593 1.00 98.56 132 LEU A CA 1
ATOM 1081 C C . LEU A 1 132 ? 5.262 10.897 11.915 1.00 98.56 132 LEU A C 1
ATOM 1083 O O . LEU A 1 132 ? 4.344 10.235 12.384 1.00 98.56 132 LEU A O 1
ATOM 1087 N N . MET A 1 133 ? 6.415 11.049 12.573 1.00 98.19 133 MET A N 1
ATOM 1088 C CA . MET A 1 133 ? 6.648 10.450 13.895 1.00 98.19 133 MET A CA 1
ATOM 1089 C C . MET A 1 133 ? 5.704 11.005 14.969 1.00 98.19 133 MET A C 1
ATOM 1091 O O . MET A 1 133 ? 5.292 10.276 15.869 1.00 98.19 133 MET A O 1
ATOM 1095 N N . VAL A 1 134 ? 5.386 12.302 14.921 1.00 98.25 134 VAL A N 1
ATOM 1096 C CA . VAL A 1 134 ? 4.402 12.913 15.829 1.00 98.25 134 VAL A CA 1
ATOM 1097 C C . VAL A 1 134 ? 3.002 12.391 15.523 1.00 98.25 134 VAL A C 1
ATOM 1099 O O . VAL A 1 134 ? 2.275 12.054 16.452 1.00 98.25 134 VAL 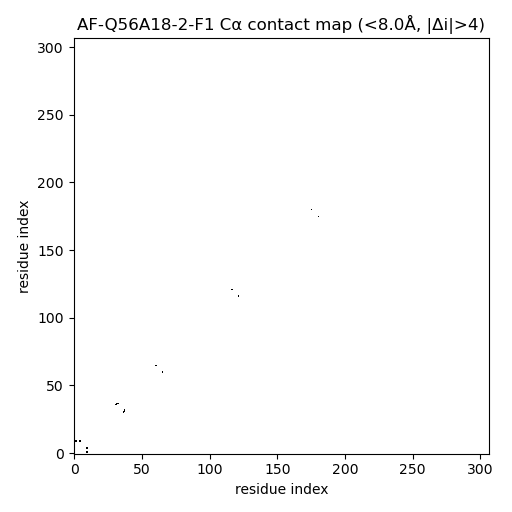A O 1
ATOM 1102 N N . HIS A 1 135 ? 2.643 12.281 14.244 1.00 98.44 135 HIS A N 1
ATOM 1103 C CA . HIS A 1 135 ? 1.363 11.729 13.815 1.00 98.44 135 HIS A CA 1
ATOM 1104 C C . HIS A 1 135 ? 1.194 10.270 14.259 1.00 98.44 135 HIS A C 1
ATOM 1106 O O . HIS A 1 135 ? 0.166 9.925 14.830 1.00 98.44 135 HIS A O 1
ATOM 1112 N N . GLN A 1 136 ? 2.233 9.446 14.106 1.00 97.81 136 GLN A N 1
ATOM 1113 C CA . GLN A 1 136 ? 2.258 8.068 14.599 1.00 97.81 136 GLN A CA 1
ATOM 1114 C C . GLN A 1 136 ? 2.013 8.006 16.113 1.00 97.81 136 GLN A C 1
ATOM 1116 O O . GLN A 1 136 ? 1.134 7.281 16.566 1.00 97.81 136 GLN A O 1
ATOM 1121 N N . ARG A 1 137 ? 2.709 8.842 16.898 1.00 98.12 137 ARG A N 1
ATOM 1122 C CA . ARG A 1 137 ? 2.476 8.945 18.350 1.00 98.12 137 ARG A CA 1
ATOM 1123 C C . ARG A 1 137 ? 1.055 9.395 18.700 1.00 98.12 137 ARG A C 1
ATOM 1125 O O . ARG A 1 137 ? 0.521 8.966 19.717 1.00 98.12 137 ARG A O 1
ATOM 1132 N N . LYS A 1 138 ? 0.441 10.257 17.882 1.00 98.12 138 LYS A N 1
ATOM 1133 C CA . LYS A 1 138 ? -0.953 10.680 18.070 1.00 98.12 138 LYS A CA 1
ATOM 1134 C C . LYS A 1 138 ? -1.916 9.513 17.839 1.00 98.12 138 LYS A C 1
ATOM 1136 O O . LYS A 1 138 ? -2.785 9.296 18.674 1.00 98.12 138 LYS A O 1
ATOM 1141 N N . LEU A 1 139 ? -1.725 8.742 16.768 1.00 98.44 139 LEU A N 1
ATOM 1142 C CA . LEU A 1 139 ? -2.534 7.554 16.483 1.00 98.44 139 LEU A CA 1
ATOM 1143 C C . LEU A 1 139 ? -2.396 6.487 17.576 1.00 98.44 139 LEU A C 1
ATOM 1145 O O . LEU A 1 139 ? -3.395 5.917 18.001 1.00 98.44 139 LEU A O 1
ATOM 1149 N N . GLU A 1 140 ? -1.182 6.253 18.076 1.00 97.69 140 GLU A N 1
ATOM 1150 C CA . GLU A 1 140 ? -0.944 5.343 19.205 1.00 97.69 140 GLU A CA 1
ATOM 1151 C C . GLU A 1 140 ? -1.676 5.803 20.474 1.00 97.69 140 GLU A C 1
ATOM 1153 O O . GLU A 1 140 ? -2.305 4.993 21.153 1.00 97.69 140 GLU A O 1
ATOM 1158 N N . ALA A 1 141 ? -1.651 7.105 20.773 1.00 98.00 141 ALA A N 1
ATOM 1159 C CA . ALA A 1 141 ? -2.383 7.668 21.904 1.00 98.00 141 ALA A CA 1
ATOM 1160 C C . ALA A 1 141 ? -3.909 7.564 21.730 1.00 98.00 141 ALA A C 1
ATOM 1162 O O . ALA A 1 141 ? -4.608 7.227 22.684 1.00 98.00 141 ALA A O 1
ATOM 1163 N N . GLU A 1 142 ? -4.435 7.818 20.527 1.00 98.00 142 GLU A N 1
ATOM 1164 C CA . GLU A 1 142 ? -5.863 7.658 20.225 1.00 98.00 142 GLU A CA 1
ATOM 1165 C C . GLU A 1 142 ? -6.310 6.195 20.355 1.00 98.00 142 GLU A C 1
ATOM 1167 O O . GLU A 1 142 ? -7.366 5.929 20.931 1.00 98.00 142 GLU A O 1
ATOM 1172 N N . LEU A 1 143 ? -5.493 5.240 19.900 1.00 98.00 143 LEU A N 1
ATOM 1173 C CA . LEU A 1 143 ? -5.765 3.809 20.040 1.00 98.00 143 LEU A CA 1
ATOM 1174 C C . LEU A 1 143 ? -5.822 3.407 21.520 1.00 98.00 143 LEU A C 1
ATOM 1176 O O . LEU A 1 143 ? -6.811 2.809 21.946 1.00 98.00 143 LEU A O 1
ATOM 1180 N N . LEU A 1 144 ? -4.830 3.812 22.322 1.00 97.75 144 LEU A N 1
ATOM 1181 C CA . LEU A 1 144 ? -4.825 3.570 23.770 1.00 97.75 144 LEU A CA 1
ATOM 1182 C C . LEU A 1 144 ? -6.038 4.199 24.467 1.00 97.75 144 LEU A C 1
ATOM 1184 O O . LEU A 1 144 ? -6.642 3.576 25.336 1.00 97.75 144 LEU A O 1
ATOM 1188 N N . GLN A 1 145 ? -6.441 5.406 24.066 1.00 98.19 145 GLN A N 1
ATOM 1189 C CA . GLN A 1 145 ? -7.622 6.067 24.622 1.00 98.19 145 GLN A CA 1
ATOM 1190 C C . GLN A 1 145 ? -8.921 5.320 24.272 1.00 98.19 145 GLN A C 1
ATOM 1192 O O . GLN A 1 145 ? -9.835 5.227 25.095 1.00 98.19 145 GLN A O 1
ATOM 1197 N N . ILE A 1 146 ? -9.036 4.798 23.047 1.00 98.00 146 ILE A N 1
ATOM 1198 C CA . ILE A 1 146 ? -10.177 3.972 22.632 1.00 98.00 146 ILE A CA 1
ATOM 1199 C C . ILE A 1 146 ? -10.187 2.653 23.412 1.00 98.00 146 ILE A C 1
ATOM 1201 O O . ILE A 1 146 ? -11.250 2.237 23.876 1.00 98.00 146 ILE A O 1
ATOM 1205 N N . GLU A 1 147 ? -9.028 2.020 23.598 1.00 97.69 147 GLU A N 1
ATOM 1206 C CA . GLU A 1 147 ? -8.891 0.797 24.390 1.00 97.69 147 GLU A CA 1
ATOM 1207 C C . GLU A 1 147 ? -9.289 1.022 25.856 1.00 97.69 147 GLU A C 1
ATOM 1209 O O . GLU A 1 147 ? -10.091 0.254 26.391 1.00 97.69 147 GLU A O 1
ATOM 1214 N N . GLU A 1 148 ? -8.826 2.106 26.484 1.00 97.94 148 GLU A N 1
ATOM 1215 C CA . GLU A 1 148 ? -9.220 2.497 27.843 1.00 97.94 148 GLU A CA 1
ATOM 1216 C C . GLU A 1 148 ? -10.739 2.693 27.946 1.00 97.94 148 GLU A C 1
ATOM 1218 O O . GLU A 1 148 ? -11.389 2.099 28.810 1.00 97.94 148 GLU A O 1
ATOM 1223 N N . ARG A 1 149 ? -11.338 3.449 27.012 1.00 98.12 149 ARG A N 1
ATOM 1224 C CA . ARG A 1 149 ? -12.797 3.646 26.953 1.00 98.12 149 ARG A CA 1
ATOM 1225 C C . ARG A 1 149 ? -13.550 2.326 26.790 1.00 98.12 149 ARG A C 1
ATOM 1227 O O . ARG A 1 149 ? -14.613 2.148 27.387 1.00 98.12 149 ARG A O 1
ATOM 1234 N N . HIS A 1 150 ? -13.027 1.404 25.989 1.00 98.31 150 HIS A N 1
ATOM 1235 C CA . HIS A 1 150 ? -13.632 0.093 25.787 1.00 98.31 150 HIS A CA 1
ATOM 1236 C C . HIS A 1 150 ? -13.552 -0.776 27.051 1.00 98.31 150 HIS A C 1
ATOM 1238 O O . HIS A 1 150 ? -14.563 -1.354 27.454 1.00 98.31 150 HIS A O 1
ATOM 1244 N N . GLN A 1 151 ? -12.390 -0.841 27.710 1.00 98.06 151 GLN A N 1
ATOM 1245 C CA . GLN A 1 151 ? -12.226 -1.593 28.958 1.00 98.06 151 GLN A CA 1
ATOM 1246 C C . GLN A 1 151 ? -13.099 -1.026 30.078 1.00 98.06 151 GLN A C 1
ATOM 1248 O O . GLN A 1 151 ? -13.728 -1.791 30.807 1.00 98.06 151 GLN A O 1
ATOM 1253 N N . GLU A 1 152 ? -13.209 0.298 30.174 1.00 98.00 152 GLU A N 1
ATOM 1254 C CA . GLU A 1 152 ? -14.085 0.955 31.139 1.00 98.00 152 GLU A CA 1
ATOM 1255 C C . GLU A 1 152 ? -15.559 0.609 30.887 1.00 98.00 152 GLU A C 1
ATOM 1257 O O . GLU A 1 152 ? -16.259 0.181 31.807 1.00 98.00 152 GLU A O 1
ATOM 1262 N N . LYS A 1 153 ? -16.030 0.685 29.633 1.00 98.19 153 LYS A N 1
ATOM 1263 C CA . LYS A 1 153 ? -17.392 0.252 29.268 1.00 98.19 153 LYS A CA 1
ATOM 1264 C C . LYS A 1 153 ? -17.627 -1.223 29.589 1.00 98.19 153 LYS A C 1
ATOM 1266 O O . LYS A 1 153 ? -18.662 -1.570 30.156 1.00 98.19 153 LYS A O 1
ATOM 1271 N N . LYS A 1 154 ? -16.663 -2.090 29.274 1.00 98.12 154 LYS A N 1
ATOM 1272 C CA . LYS A 1 154 ? -16.729 -3.523 29.580 1.00 98.12 154 LYS A CA 1
ATOM 1273 C C . LYS A 1 154 ? -16.818 -3.770 31.088 1.00 98.12 154 LYS A C 1
ATOM 1275 O O . LYS A 1 154 ? -17.657 -4.557 31.518 1.00 98.12 154 LYS A O 1
ATOM 1280 N N . ARG A 1 155 ? -16.002 -3.077 31.888 1.00 97.50 155 ARG A N 1
ATOM 1281 C CA . ARG A 1 155 ? -16.026 -3.143 33.355 1.00 97.50 155 ARG A CA 1
ATOM 1282 C C . ARG A 1 155 ? -17.374 -2.695 33.906 1.00 97.50 155 ARG A C 1
ATOM 1284 O O . ARG A 1 155 ? -17.964 -3.421 34.695 1.00 97.50 155 ARG A O 1
ATOM 1291 N N . LYS A 1 156 ? -17.901 -1.559 33.441 1.00 97.88 156 LY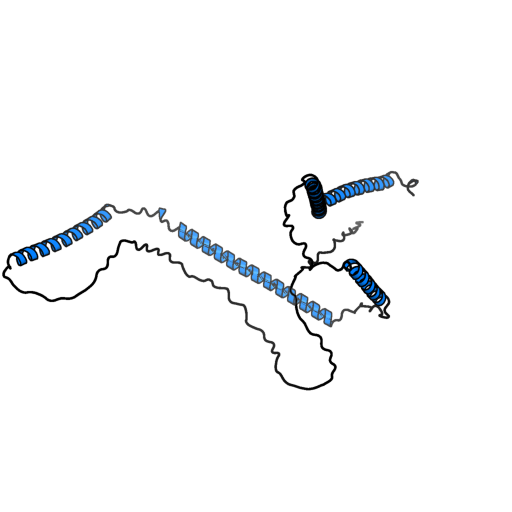S A N 1
ATOM 1292 C CA . LYS A 1 156 ? -19.230 -1.058 33.827 1.00 97.88 156 LYS A CA 1
ATOM 1293 C C . LYS A 1 156 ? -20.344 -2.040 33.480 1.00 97.88 156 LYS A C 1
ATOM 1295 O O . LYS A 1 156 ? -21.253 -2.235 34.281 1.00 97.88 156 LYS A O 1
ATOM 1300 N N . PHE A 1 157 ? -20.268 -2.679 32.316 1.00 96.81 157 PHE A N 1
ATOM 1301 C CA . PHE A 1 157 ? -21.250 -3.674 31.897 1.00 96.81 157 PHE A CA 1
ATOM 1302 C C . PHE A 1 157 ? -21.192 -4.945 32.754 1.00 96.81 157 PHE A C 1
ATOM 1304 O O . PHE A 1 157 ? -22.235 -5.457 33.157 1.00 96.81 157 PHE A O 1
ATOM 1311 N N . LEU A 1 158 ? -19.988 -5.425 33.080 1.00 96.06 158 LEU A N 1
ATOM 1312 C CA . LEU A 1 158 ? -19.781 -6.541 34.008 1.00 96.06 158 LEU A CA 1
ATOM 1313 C C . LEU A 1 158 ? -20.280 -6.203 35.414 1.00 96.06 158 LEU A C 1
ATOM 1315 O O . LEU A 1 158 ? -21.063 -6.965 35.960 1.00 96.06 158 LEU A O 1
ATOM 1319 N N . GLU A 1 159 ? -19.926 -5.037 35.957 1.00 95.81 159 GLU A N 1
ATOM 1320 C CA . GLU A 1 159 ? -20.423 -4.564 37.257 1.00 95.81 159 GLU A CA 1
ATOM 1321 C C . GLU A 1 159 ? -21.953 -4.443 37.269 1.00 95.81 159 GLU A C 1
ATOM 1323 O O . GLU A 1 159 ? -22.598 -4.852 38.234 1.00 95.81 159 GLU A O 1
ATOM 1328 N N . SER A 1 160 ? -22.552 -3.932 36.189 1.00 94.88 160 SER A N 1
ATOM 1329 C CA . SER A 1 160 ? -24.008 -3.866 36.029 1.00 94.88 160 SER A CA 1
ATOM 1330 C C . SER A 1 160 ? -24.632 -5.265 35.990 1.00 94.88 160 SER A C 1
ATOM 1332 O O . SER A 1 160 ? -25.574 -5.538 36.735 1.00 94.88 160 SER A O 1
ATOM 1334 N N . THR A 1 161 ? -24.052 -6.182 35.211 1.00 94.38 161 THR A N 1
ATOM 1335 C CA . THR A 1 161 ? -24.481 -7.586 35.100 1.00 94.38 161 THR A CA 1
ATOM 1336 C C . THR A 1 161 ? -24.373 -8.312 36.441 1.00 94.38 161 THR A C 1
ATOM 1338 O O . THR A 1 161 ? -25.312 -8.989 36.856 1.00 94.38 161 THR A O 1
ATOM 1341 N N . ASP A 1 162 ? -23.271 -8.138 37.166 1.00 92.69 162 ASP A N 1
ATOM 1342 C CA . ASP A 1 162 ? -23.071 -8.706 38.497 1.00 92.69 162 ASP A CA 1
ATOM 1343 C C . ASP A 1 162 ? -24.039 -8.092 39.508 1.00 92.69 162 ASP A C 1
ATOM 1345 O O . ASP A 1 162 ? -24.597 -8.810 40.332 1.00 92.69 162 ASP A O 1
ATOM 1349 N N . SER A 1 163 ? -24.305 -6.783 39.440 1.00 90.00 163 SER A N 1
ATOM 1350 C CA . SER A 1 163 ? -25.302 -6.129 40.296 1.00 90.00 163 SER A CA 1
ATOM 1351 C C . SER A 1 163 ? -26.722 -6.645 40.031 1.00 90.00 163 SER A C 1
ATOM 1353 O O . SER A 1 163 ? -27.491 -6.841 40.975 1.00 90.00 163 SER A O 1
ATOM 1355 N N . PHE A 1 164 ? -27.053 -6.921 38.765 1.00 90.50 164 PHE A N 1
ATOM 1356 C CA . PHE A 1 164 ? -28.323 -7.504 38.345 1.00 90.50 164 PHE A CA 1
ATOM 1357 C C . PHE A 1 164 ? -28.453 -8.953 38.833 1.00 90.50 164 PHE A C 1
ATOM 1359 O O . PHE A 1 164 ? -29.459 -9.299 39.444 1.00 90.50 164 PHE A O 1
ATOM 1366 N N . ASN A 1 165 ? -27.410 -9.772 38.671 1.00 87.12 165 ASN A N 1
ATOM 1367 C CA . ASN A 1 165 ? -27.388 -11.156 39.156 1.00 87.12 165 ASN A CA 1
ATOM 1368 C C . ASN A 1 165 ? -27.379 -11.256 40.694 1.00 87.12 165 ASN A C 1
ATOM 1370 O O . ASN A 1 165 ? -28.012 -12.143 41.270 1.00 87.12 165 ASN A O 1
ATOM 1374 N N . ASN A 1 166 ? -26.673 -10.349 41.381 1.00 78.94 166 ASN A N 1
ATOM 1375 C CA . ASN A 1 166 ? -26.580 -10.321 42.844 1.00 78.94 166 ASN A CA 1
ATOM 1376 C C . ASN A 1 166 ? -27.856 -9.806 43.516 1.00 78.94 166 ASN A C 1
ATOM 1378 O O . ASN A 1 166 ? -28.101 -10.159 44.675 1.00 78.94 166 ASN A O 1
ATOM 1382 N N . LYS A 1 167 ? -28.702 -9.035 42.814 1.00 67.69 167 LYS A N 1
ATOM 1383 C CA . LYS A 1 167 ? -30.098 -8.801 43.215 1.00 67.69 167 LYS A CA 1
ATOM 1384 C C . LYS A 1 167 ? -30.860 -10.123 43.089 1.00 67.69 167 LYS A C 1
ATOM 1386 O O . LYS A 1 167 ? -31.611 -10.352 42.149 1.00 67.69 167 LYS A O 1
ATOM 1391 N N . ARG A 1 168 ? -30.644 -11.018 44.060 1.00 61.81 168 ARG A N 1
ATOM 1392 C CA . ARG A 1 168 ? -31.301 -12.324 44.184 1.00 61.81 168 ARG A CA 1
ATOM 1393 C C . ARG A 1 168 ? -32.798 -12.151 44.433 1.00 61.81 168 ARG A C 1
ATOM 1395 O O . ARG A 1 168 ? -33.285 -12.388 45.536 1.00 61.81 168 ARG A O 1
ATOM 1402 N N . LEU A 1 169 ? -33.546 -11.836 43.384 1.00 64.94 169 LEU A N 1
ATOM 1403 C CA . LEU A 1 169 ? -34.995 -11.995 43.384 1.00 64.94 169 LEU A CA 1
ATOM 1404 C C . LEU A 1 169 ? -35.362 -13.479 43.561 1.00 64.94 169 LEU A C 1
ATOM 1406 O O . LEU A 1 169 ? -36.320 -13.797 44.248 1.00 64.94 169 LEU A O 1
ATOM 1410 N N . CYS A 1 170 ? -34.515 -14.394 43.071 1.00 63.94 170 CYS A N 1
ATOM 1411 C CA . CYS A 1 170 ? -34.675 -15.842 43.246 1.00 63.94 170 CYS A CA 1
ATOM 1412 C C . CYS A 1 170 ? -34.574 -16.320 44.709 1.00 63.94 170 CYS A C 1
ATOM 1414 O O . CYS A 1 170 ? -34.969 -17.444 45.005 1.00 63.94 170 CYS A O 1
ATOM 1416 N N . GLY A 1 171 ? -33.998 -15.512 45.612 1.00 61.12 171 GLY A N 1
ATOM 1417 C CA . GLY A 1 171 ? -33.862 -15.834 47.038 1.00 61.12 171 GLY A CA 1
ATOM 1418 C C . GLY A 1 171 ? -34.942 -15.207 47.919 1.00 61.12 171 GLY A C 1
ATOM 1419 O O . GLY A 1 171 ? -35.175 -15.701 49.023 1.00 61.12 171 GLY A O 1
ATOM 1420 N N . LEU A 1 172 ? -35.622 -14.159 47.439 1.00 57.00 172 LEU A N 1
ATOM 1421 C CA . LEU A 1 172 ? -36.870 -13.726 48.048 1.00 57.00 172 LEU A CA 1
ATOM 1422 C C . LEU A 1 172 ? -37.915 -14.777 47.693 1.00 57.00 172 LEU A C 1
ATOM 1424 O O . LEU A 1 172 ? -38.530 -14.745 46.628 1.00 57.00 172 LEU A O 1
ATOM 1428 N N . LYS A 1 173 ? -38.141 -15.716 48.610 1.00 49.94 173 LYS A N 1
ATOM 1429 C CA . LYS A 1 173 ? -39.440 -16.363 48.660 1.00 49.94 173 LYS A CA 1
ATOM 1430 C C . LYS A 1 173 ? -40.430 -15.227 48.877 1.00 49.94 173 LYS A C 1
ATOM 1432 O O . LYS A 1 173 ? -40.476 -14.655 49.962 1.00 49.94 173 LYS A O 1
ATOM 1437 N N . VAL A 1 174 ? -41.136 -14.835 47.819 1.00 61.31 174 VAL A N 1
ATOM 1438 C CA . VAL A 1 174 ? -42.332 -14.016 47.962 1.00 61.31 174 VAL A CA 1
ATOM 1439 C C . VAL A 1 174 ? -43.290 -14.907 48.738 1.00 61.31 174 VAL A C 1
ATOM 1441 O O . VAL A 1 174 ? -44.008 -15.727 48.170 1.00 61.31 174 VAL A O 1
ATOM 1444 N N . GLU A 1 175 ? -43.216 -14.836 50.063 1.00 56.38 175 GLU A N 1
ATOM 1445 C CA . GLU A 1 175 ? -44.299 -15.255 50.931 1.00 56.38 175 GLU A CA 1
ATOM 1446 C C . GLU A 1 175 ? -45.419 -14.265 50.657 1.00 56.38 175 GLU A C 1
ATOM 1448 O O . GLU A 1 175 ? -45.568 -13.225 51.292 1.00 56.38 175 GLU A O 1
ATOM 1453 N N . VAL A 1 176 ? -46.156 -14.578 49.592 1.00 62.34 176 VAL A N 1
ATOM 1454 C CA . VAL A 1 176 ? -47.514 -14.115 49.413 1.00 62.34 176 VAL A CA 1
ATOM 1455 C C . VAL A 1 176 ? -48.249 -14.661 50.623 1.00 62.34 176 VAL A C 1
ATOM 1457 O O . VAL A 1 176 ? -48.600 -15.839 50.666 1.00 62.34 176 VAL A O 1
ATOM 1460 N N . ASP A 1 177 ? -48.362 -13.833 51.653 1.00 64.94 177 ASP A N 1
ATOM 1461 C CA . ASP A 1 177 ? -49.092 -14.164 52.860 1.00 64.94 177 ASP A CA 1
ATOM 1462 C C . ASP A 1 177 ? -50.564 -14.272 52.455 1.00 64.94 177 ASP A C 1
ATOM 1464 O O . ASP A 1 177 ? -51.279 -13.273 52.345 1.00 64.94 177 ASP A O 1
ATOM 1468 N N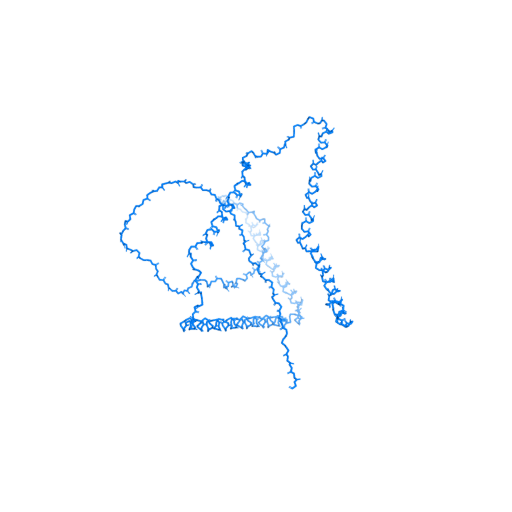 . MET A 1 178 ? -50.973 -15.485 52.072 1.00 76.75 178 MET A N 1
ATOM 1469 C CA . MET A 1 178 ? -52.266 -15.749 51.439 1.00 76.75 178 MET A CA 1
ATOM 1470 C C . MET A 1 178 ? -53.413 -15.291 52.334 1.00 76.75 178 MET A C 1
ATOM 1472 O O . MET A 1 178 ? -54.439 -14.858 51.826 1.00 76.75 178 MET A O 1
ATOM 1476 N N . GLU A 1 179 ? -53.224 -15.324 53.654 1.00 74.25 179 GLU A N 1
ATOM 1477 C CA . GLU A 1 179 ? -54.178 -14.799 54.629 1.00 74.25 179 GLU A CA 1
ATOM 1478 C C . GLU A 1 179 ? -54.238 -13.275 54.628 1.00 74.25 179 GLU A C 1
ATOM 1480 O O . GLU A 1 179 ? -55.315 -12.716 54.798 1.00 74.25 179 GLU A O 1
ATOM 1485 N N . LYS A 1 180 ? -53.123 -12.585 54.380 1.00 78.94 180 LYS A N 1
ATOM 1486 C CA . LYS A 1 180 ? -53.099 -11.125 54.283 1.00 78.94 180 LYS A CA 1
ATOM 1487 C C . LYS A 1 180 ? -53.736 -10.641 52.984 1.00 78.94 180 LYS A C 1
ATOM 1489 O O . LYS A 1 180 ? -54.540 -9.718 53.028 1.00 78.94 180 LYS A O 1
ATOM 1494 N N . ILE A 1 181 ? -53.460 -11.315 51.863 1.00 79.50 181 ILE A N 1
ATOM 1495 C CA . ILE A 1 181 ? -54.154 -11.056 50.591 1.00 79.50 181 ILE A CA 1
ATOM 1496 C C . ILE A 1 181 ? -55.641 -11.395 50.713 1.00 79.50 181 ILE A C 1
ATOM 1498 O O . ILE A 1 181 ? -56.480 -10.600 50.305 1.00 79.50 181 ILE A O 1
ATOM 1502 N N . ALA A 1 182 ? -55.992 -12.533 51.316 1.00 83.69 182 ALA A N 1
ATOM 1503 C CA . ALA A 1 182 ? -57.388 -12.898 51.528 1.00 83.69 182 ALA A CA 1
ATOM 1504 C C . ALA A 1 182 ? -58.105 -11.919 52.468 1.00 83.69 182 ALA A C 1
ATOM 1506 O O . ALA A 1 182 ? -59.256 -11.582 52.214 1.00 83.69 182 ALA A O 1
ATOM 1507 N N . ALA A 1 183 ? -57.442 -11.426 53.518 1.00 85.44 183 ALA A N 1
ATOM 1508 C CA . ALA A 1 183 ? -58.001 -10.425 54.422 1.00 85.44 183 ALA A CA 1
ATOM 1509 C C . ALA A 1 183 ? -58.167 -9.059 53.744 1.00 85.44 183 ALA A C 1
ATOM 1511 O O . ALA A 1 183 ? -59.164 -8.386 53.985 1.00 85.44 183 ALA A O 1
ATOM 1512 N N . GLU A 1 184 ? -57.227 -8.658 52.887 1.00 85.50 184 GLU A N 1
ATOM 1513 C CA . GLU A 1 184 ? -57.314 -7.415 52.119 1.00 85.50 184 GLU A CA 1
ATOM 1514 C C . GLU A 1 184 ? -58.434 -7.487 51.070 1.00 85.50 184 GLU A C 1
ATOM 1516 O O . GLU A 1 184 ? -59.234 -6.557 50.964 1.00 85.50 184 GLU A O 1
ATOM 1521 N N . ILE A 1 185 ? -58.583 -8.629 50.386 1.00 88.25 185 ILE A N 1
ATOM 1522 C CA . ILE A 1 185 ? -59.716 -8.905 49.489 1.00 88.25 185 ILE A CA 1
ATOM 1523 C C . ILE A 1 185 ? -61.034 -8.919 50.273 1.00 88.25 185 ILE A C 1
ATOM 1525 O O . ILE A 1 185 ? -61.982 -8.251 49.874 1.00 88.25 185 ILE A O 1
ATOM 1529 N N . ALA A 1 186 ? -61.100 -9.611 51.412 1.00 87.81 186 ALA A N 1
ATOM 1530 C CA . ALA A 1 186 ? -62.313 -9.690 52.224 1.00 87.81 186 ALA A CA 1
ATOM 1531 C C . ALA A 1 186 ? -62.711 -8.326 52.814 1.00 87.81 186 ALA A C 1
ATOM 1533 O O . ALA A 1 186 ? -63.891 -7.991 52.833 1.00 87.81 186 ALA A O 1
ATOM 1534 N N . GLN A 1 187 ? -61.750 -7.504 53.252 1.00 86.88 187 GLN A N 1
ATOM 1535 C CA . GLN A 1 187 ? -62.027 -6.129 53.677 1.00 86.88 187 GLN A CA 1
ATOM 1536 C C . GLN A 1 187 ? -62.500 -5.260 52.513 1.00 86.88 187 GLN A C 1
ATOM 1538 O O . GLN A 1 187 ? -63.408 -4.446 52.696 1.00 86.88 187 GLN A O 1
ATOM 1543 N N . ALA A 1 188 ? -61.911 -5.417 51.326 1.00 87.75 188 ALA A N 1
ATOM 1544 C CA . ALA A 1 188 ? -62.364 -4.714 50.133 1.00 87.75 188 ALA A CA 1
ATOM 1545 C C . ALA A 1 188 ? -63.801 -5.121 49.759 1.00 87.75 188 ALA A C 1
ATOM 1547 O O . ALA A 1 188 ? -64.623 -4.247 49.477 1.00 87.75 188 ALA A O 1
ATOM 1548 N N . GLU A 1 189 ? -64.136 -6.412 49.840 1.00 87.56 189 GLU A N 1
ATOM 1549 C CA . GLU A 1 189 ? -65.490 -6.932 49.621 1.00 87.56 189 GLU A CA 1
ATOM 1550 C C . GLU A 1 189 ? -66.479 -6.463 50.695 1.00 87.56 189 GLU A C 1
ATOM 1552 O O . GLU A 1 189 ? -67.581 -6.033 50.359 1.00 87.56 189 GLU A O 1
ATOM 1557 N N . GLU A 1 190 ? -66.107 -6.471 51.978 1.00 83.56 190 GLU A N 1
ATOM 1558 C CA . GLU A 1 190 ? -66.972 -5.994 53.062 1.00 83.56 190 GLU A CA 1
ATOM 1559 C C . GLU A 1 190 ? -67.223 -4.485 52.946 1.00 83.56 190 GLU A C 1
ATOM 1561 O O . GLU A 1 190 ? -68.361 -4.031 53.082 1.00 83.56 190 GLU A O 1
ATOM 1566 N N . GLN A 1 191 ? -66.197 -3.693 52.613 1.00 87.81 191 GLN A N 1
ATOM 1567 C CA . GLN A 1 191 ? -66.376 -2.270 52.330 1.00 87.81 191 GLN A CA 1
ATOM 1568 C C . GLN A 1 191 ? -67.232 -2.032 51.081 1.00 87.81 191 GLN A C 1
ATOM 1570 O O . GLN A 1 191 ? -68.048 -1.108 51.073 1.00 87.81 191 GLN A O 1
ATOM 1575 N N . ALA A 1 192 ? -67.071 -2.834 50.025 1.00 87.06 192 ALA A N 1
ATOM 1576 C CA . ALA A 1 192 ? -67.906 -2.747 48.829 1.00 87.06 192 ALA A CA 1
ATOM 1577 C C . ALA A 1 192 ? -69.368 -3.095 49.145 1.00 87.06 192 ALA A C 1
ATOM 1579 O O . ALA A 1 192 ? -70.273 -2.362 48.738 1.00 87.06 192 ALA A O 1
ATOM 1580 N N . ARG A 1 193 ? -69.599 -4.143 49.946 1.00 84.25 193 ARG A N 1
ATOM 1581 C CA . ARG A 1 193 ? -70.929 -4.565 50.391 1.00 84.25 193 ARG A CA 1
ATOM 1582 C C . ARG A 1 193 ? -71.582 -3.519 51.290 1.00 84.25 193 ARG A C 1
ATOM 1584 O O . ARG A 1 193 ? -72.734 -3.179 51.056 1.00 84.25 193 ARG A O 1
ATOM 1591 N N . LYS A 1 194 ? -70.846 -2.936 52.242 1.00 85.62 194 LYS A N 1
ATOM 1592 C CA . LYS A 1 194 ? -71.350 -1.862 53.111 1.00 85.62 194 LYS A CA 1
ATOM 1593 C C . LYS A 1 194 ? -71.709 -0.599 52.320 1.00 85.62 194 LYS A C 1
ATOM 1595 O O . LYS A 1 194 ? -72.765 -0.025 52.555 1.00 85.62 194 LYS A O 1
ATOM 1600 N N . ARG A 1 195 ? -70.895 -0.214 51.325 1.00 82.19 195 ARG A N 1
ATOM 1601 C CA . ARG A 1 195 ? -71.217 0.889 50.392 1.00 82.19 195 ARG A CA 1
ATOM 1602 C C . ARG A 1 195 ? -72.432 0.591 49.512 1.00 82.19 195 ARG A C 1
ATOM 1604 O O . ARG A 1 195 ? -73.098 1.520 49.064 1.00 82.19 195 ARG A O 1
ATOM 1611 N N . GLN A 1 196 ? -72.681 -0.675 49.184 1.00 83.75 196 GLN A N 1
ATOM 1612 C CA . GLN A 1 196 ? -73.858 -1.078 48.416 1.00 83.75 196 GLN A CA 1
ATOM 1613 C C . GLN A 1 196 ? -75.116 -1.104 49.290 1.00 83.75 196 GLN A C 1
ATOM 1615 O O . GLN A 1 196 ? -76.144 -0.604 48.853 1.00 83.75 196 GLN A O 1
ATOM 1620 N N . GLU A 1 197 ? -75.022 -1.602 50.523 1.00 80.31 197 GLU A N 1
ATOM 1621 C CA . GLU A 1 1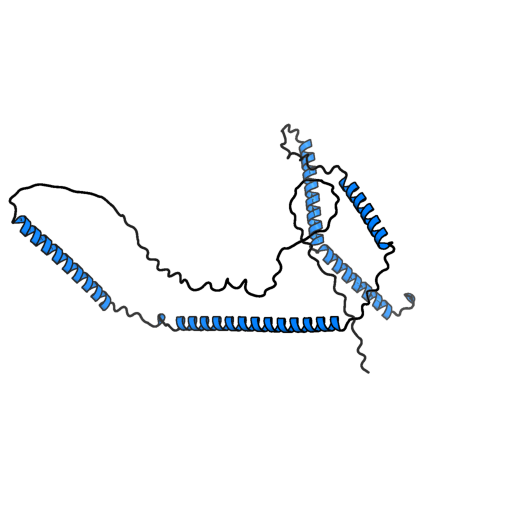97 ? -76.125 -1.619 51.488 1.00 80.31 197 GLU A CA 1
ATOM 1622 C C . GLU A 1 197 ? -76.499 -0.202 51.952 1.00 80.31 197 GLU A C 1
ATOM 1624 O O . GLU A 1 197 ? -77.681 0.094 52.073 1.00 80.31 197 GLU A O 1
ATOM 1629 N N . GLU A 1 198 ? -75.533 0.712 52.128 1.00 78.81 198 GLU A N 1
ATOM 1630 C CA . GLU A 1 198 ? -75.825 2.141 52.349 1.00 78.81 198 GLU A CA 1
ATOM 1631 C C . GLU A 1 198 ? -76.557 2.756 51.150 1.00 78.81 198 GLU A C 1
ATOM 1633 O O . GLU A 1 198 ? -77.582 3.402 51.347 1.00 78.81 198 GLU A O 1
ATOM 1638 N N . ARG A 1 199 ? -76.119 2.480 49.911 1.00 75.69 199 ARG A N 1
ATOM 1639 C CA . ARG A 1 199 ? -76.830 2.931 48.700 1.00 75.69 199 ARG A CA 1
ATOM 1640 C C . ARG A 1 199 ? -78.240 2.350 48.587 1.00 75.69 199 ARG A C 1
ATOM 1642 O O . ARG A 1 199 ? -79.147 3.045 48.145 1.00 75.69 199 ARG A O 1
ATOM 1649 N N . GLU A 1 200 ? -78.437 1.092 48.969 1.00 77.69 200 GLU A N 1
ATOM 1650 C CA . GLU A 1 200 ? -79.745 0.432 48.921 1.00 77.69 200 GLU A CA 1
ATOM 1651 C C . GLU A 1 200 ? -80.668 0.917 50.045 1.00 77.69 200 GLU A C 1
ATOM 1653 O O . GLU A 1 200 ? -81.856 1.127 49.814 1.00 77.69 200 GLU A O 1
ATOM 1658 N N . LYS A 1 201 ? -80.129 1.181 51.239 1.00 78.19 201 LYS A N 1
ATOM 1659 C CA . LYS A 1 201 ? -80.879 1.739 52.366 1.00 78.19 201 LYS A CA 1
ATOM 1660 C C . LYS A 1 201 ? -81.262 3.198 52.126 1.00 78.19 201 LYS A C 1
ATOM 1662 O O . LYS A 1 201 ? -82.400 3.557 52.402 1.00 78.19 201 LYS A O 1
ATOM 1667 N N . GLU A 1 202 ? -80.371 4.007 51.555 1.00 76.25 202 GLU A N 1
ATOM 1668 C CA . GLU A 1 202 ? -80.692 5.368 51.108 1.00 76.25 202 GLU A CA 1
ATOM 1669 C C . GLU A 1 202 ? -81.732 5.357 49.981 1.00 76.25 202 GLU A C 1
ATOM 1671 O O . GLU A 1 202 ? -82.660 6.163 50.008 1.00 76.25 202 GLU A O 1
ATOM 1676 N N . ALA A 1 203 ? -81.641 4.416 49.033 1.00 79.19 203 ALA A N 1
ATOM 1677 C CA . ALA A 1 203 ? -82.641 4.250 47.980 1.00 79.19 203 ALA A CA 1
ATOM 1678 C C . ALA A 1 203 ? -83.998 3.771 48.525 1.00 79.19 203 ALA A C 1
ATOM 1680 O O . ALA A 1 203 ? -85.034 4.237 48.058 1.00 79.19 203 ALA A O 1
ATOM 1681 N N . ALA A 1 204 ? -84.017 2.881 49.521 1.00 78.06 204 ALA A N 1
ATOM 1682 C CA . ALA A 1 204 ? -85.238 2.410 50.170 1.00 78.06 204 ALA A CA 1
ATOM 1683 C C . ALA A 1 204 ? -85.872 3.488 51.061 1.00 78.06 204 ALA A C 1
ATOM 1685 O O . ALA A 1 204 ? -87.089 3.639 51.058 1.00 78.06 204 ALA A O 1
ATOM 1686 N N . GLU A 1 205 ? -85.070 4.278 51.779 1.00 73.75 205 GLU A N 1
ATOM 1687 C CA . GLU A 1 205 ? -85.553 5.397 52.591 1.00 73.75 205 GLU A CA 1
ATOM 1688 C C . GLU A 1 205 ? -86.033 6.556 51.703 1.00 73.75 205 GLU A C 1
ATOM 1690 O O . GLU A 1 205 ? -87.063 7.161 51.998 1.00 73.75 205 GLU A O 1
ATOM 1695 N N . GLN A 1 206 ? -85.376 6.817 50.562 1.00 70.19 206 GLN A N 1
ATOM 1696 C CA . GLN A 1 206 ? -85.932 7.681 49.516 1.00 70.19 206 GLN A CA 1
ATOM 1697 C C . GLN A 1 206 ? -87.219 7.098 48.937 1.00 70.19 206 GLN A C 1
ATOM 1699 O O . GLN A 1 206 ? -88.178 7.842 48.787 1.00 70.19 206 GLN A O 1
ATOM 1704 N N . ALA A 1 207 ? -87.292 5.795 48.658 1.00 71.75 207 ALA A N 1
ATOM 1705 C CA . ALA A 1 207 ? -88.493 5.171 48.113 1.00 71.75 207 ALA A CA 1
ATOM 1706 C C . ALA A 1 207 ? -89.672 5.209 49.098 1.00 71.75 207 ALA A C 1
ATOM 1708 O O . ALA A 1 207 ? -90.774 5.545 48.676 1.00 71.75 207 ALA A O 1
ATOM 1709 N N . GLU A 1 208 ? -89.472 4.962 50.397 1.00 60.91 208 GLU A N 1
ATOM 1710 C CA . GLU A 1 208 ? -90.526 5.127 51.411 1.00 60.91 208 GLU A CA 1
ATOM 1711 C C . GLU A 1 208 ? -90.911 6.598 51.598 1.00 60.91 208 GLU A C 1
ATOM 1713 O O . GLU A 1 208 ? -92.095 6.927 51.692 1.00 60.91 208 GLU A O 1
ATOM 1718 N N . ARG A 1 209 ? -89.936 7.514 51.584 1.00 59.50 209 ARG A N 1
ATOM 1719 C CA . ARG A 1 209 ? -90.194 8.957 51.702 1.00 59.50 209 ARG A CA 1
ATOM 1720 C C . ARG A 1 209 ? -90.878 9.533 50.459 1.00 59.50 209 ARG A C 1
ATOM 1722 O O . ARG A 1 209 ? -91.635 10.494 50.575 1.00 59.50 209 ARG A O 1
ATOM 1729 N N . SER A 1 210 ? -90.669 8.918 49.296 1.00 58.25 210 SER A N 1
ATOM 1730 C CA . SER A 1 210 ? -91.335 9.236 48.030 1.00 58.25 210 SER A CA 1
ATOM 1731 C C . SER A 1 210 ? -92.661 8.489 47.840 1.00 58.25 210 SER A C 1
ATOM 1733 O O . SER A 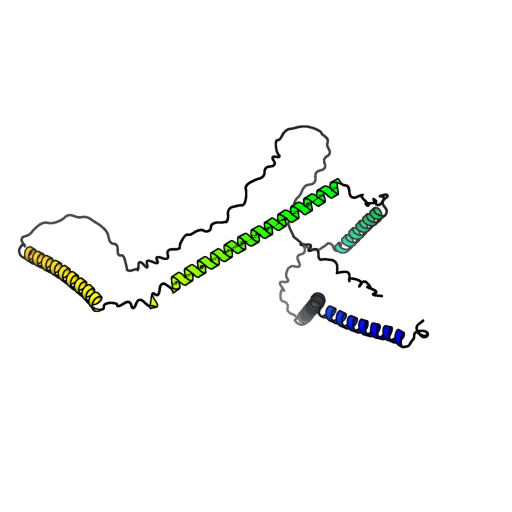1 210 ? -93.529 8.995 47.136 1.00 58.25 210 SER A O 1
ATOM 1735 N N . GLN A 1 211 ? -92.880 7.342 48.494 1.00 55.47 211 GLN A N 1
ATOM 1736 C CA . GLN A 1 211 ? -94.174 6.639 48.508 1.00 55.47 211 GLN A CA 1
ATOM 1737 C C . GLN A 1 211 ? -95.135 7.173 49.585 1.00 55.47 211 GLN A C 1
ATOM 1739 O O . GLN A 1 211 ? -96.347 7.036 49.434 1.00 55.47 211 GLN A O 1
ATOM 1744 N N . GLY A 1 212 ? -94.631 7.855 50.621 1.00 45.97 212 GLY A N 1
ATOM 1745 C CA . GLY A 1 212 ? -95.430 8.595 51.608 1.00 45.97 212 GLY A CA 1
ATOM 1746 C C . GLY A 1 212 ? -95.817 10.023 51.197 1.00 45.97 212 GLY A C 1
ATOM 1747 O O . GLY A 1 212 ? -96.492 10.716 51.956 1.00 45.97 212 GLY A O 1
ATOM 1748 N N . SER A 1 213 ? -95.405 10.476 50.009 1.00 35.69 213 SER A N 1
ATOM 1749 C CA . SER A 1 213 ? -95.667 11.826 49.506 1.00 35.69 213 SER A CA 1
ATOM 1750 C C . SER A 1 213 ? -96.154 11.778 48.056 1.00 35.69 213 SER A C 1
ATOM 1752 O O . SER A 1 213 ? -95.425 12.119 47.129 1.00 35.69 213 SER A O 1
ATOM 1754 N N . ILE A 1 214 ? -97.410 11.363 47.870 1.00 34.97 214 ILE A N 1
ATOM 1755 C CA . ILE A 1 214 ? -98.156 11.517 46.614 1.00 34.97 214 ILE A CA 1
ATOM 1756 C C . ILE A 1 214 ? -99.359 12.435 46.874 1.00 34.97 214 ILE A C 1
ATOM 1758 O O . ILE A 1 214 ? -100.394 12.000 47.374 1.00 34.97 214 ILE A O 1
ATOM 1762 N N . ALA A 1 215 ? -99.204 13.709 46.519 1.00 35.78 215 ALA A N 1
ATOM 1763 C CA . ALA A 1 215 ? -100.253 14.621 46.060 1.00 35.78 215 ALA A CA 1
ATOM 1764 C C . ALA A 1 215 ? -99.580 15.696 45.168 1.00 35.78 215 ALA A C 1
ATOM 1766 O O . ALA A 1 215 ? -98.402 15.979 45.379 1.00 35.78 215 ALA A O 1
ATOM 1767 N N . PRO A 1 216 ? -100.276 16.201 44.137 1.00 37.34 216 PRO A N 1
ATOM 1768 C CA . PRO A 1 216 ? -99.823 16.157 42.739 1.00 37.34 216 PRO A CA 1
ATOM 1769 C C . PRO A 1 216 ? -99.307 17.509 42.200 1.00 37.34 216 PRO A C 1
ATOM 1771 O O . PRO A 1 216 ? -99.282 18.479 42.947 1.00 37.34 216 PRO A O 1
ATOM 1774 N N . GLU A 1 217 ? -99.002 17.536 40.887 1.00 37.62 217 GLU A N 1
ATOM 1775 C CA . GLU A 1 217 ? -98.878 18.737 40.018 1.00 37.62 217 GLU A CA 1
ATOM 1776 C C . GLU A 1 217 ? -97.594 19.570 40.250 1.00 37.62 217 GLU A C 1
ATOM 1778 O O . GLU A 1 217 ? -97.167 19.759 41.378 1.00 37.62 217 GLU A O 1
ATOM 1783 N N . GLU A 1 218 ? -96.802 20.051 39.288 1.00 38.91 218 GLU A N 1
ATOM 1784 C CA . GLU A 1 218 ? -96.894 20.414 37.863 1.00 38.91 218 GLU A CA 1
ATOM 1785 C C . GLU A 1 218 ? -95.436 20.363 37.324 1.00 38.91 218 GLU A C 1
ATOM 1787 O O . GLU A 1 218 ? -94.487 20.700 38.026 1.00 38.91 218 GLU A O 1
ATOM 1792 N N . GLU A 1 219 ? -95.146 19.694 36.211 1.00 35.00 219 GLU A N 1
ATOM 1793 C CA . GLU A 1 219 ? -95.163 20.239 34.846 1.00 35.00 219 GLU A CA 1
ATOM 1794 C C . GLU A 1 219 ? -93.980 21.177 34.494 1.00 35.00 219 GLU A C 1
ATOM 1796 O O . GLU A 1 219 ? -93.999 22.364 34.784 1.00 35.00 219 GLU A O 1
ATOM 1801 N N . GLN A 1 220 ? -93.021 20.599 33.744 1.00 34.28 220 GLN A N 1
ATOM 1802 C CA . GLN A 1 220 ? -92.150 21.225 32.724 1.00 34.28 220 GLN A CA 1
ATOM 1803 C C . GLN A 1 220 ? -91.127 22.282 33.235 1.00 34.28 220 GLN A C 1
ATOM 1805 O O . GLN A 1 220 ? -91.353 23.030 34.165 1.00 34.28 220 GLN A O 1
ATOM 1810 N N . VAL A 1 221 ? -89.903 22.412 32.721 1.00 37.44 221 VAL A N 1
ATOM 1811 C CA . VAL A 1 221 ? -89.530 22.723 31.339 1.00 37.44 221 VAL A CA 1
ATOM 1812 C C . VAL A 1 221 ? -88.018 22.480 31.185 1.00 37.44 221 VAL A C 1
ATOM 1814 O O . VAL A 1 221 ? -87.196 23.137 31.811 1.00 37.44 221 VAL A O 1
ATOM 1817 N N . ALA A 1 222 ? -87.707 21.548 30.290 1.00 36.06 222 ALA A N 1
ATOM 1818 C CA . ALA A 1 222 ? -86.730 21.638 29.210 1.00 36.06 222 ALA A CA 1
ATOM 1819 C C . ALA A 1 222 ? -85.227 21.895 29.453 1.00 36.06 222 ALA A C 1
ATOM 1821 O O . ALA A 1 222 ? -84.789 22.902 30.005 1.00 36.06 222 ALA A O 1
ATOM 1822 N N . ASN A 1 223 ? -84.503 21.063 28.693 1.00 39.53 223 ASN A N 1
ATOM 1823 C CA . ASN A 1 223 ? -83.293 21.307 27.904 1.00 39.53 223 ASN A CA 1
ATOM 1824 C C . ASN A 1 223 ? -82.042 20.625 28.470 1.00 39.53 223 ASN A C 1
ATOM 1826 O O . ASN A 1 223 ? -81.724 20.794 29.634 1.00 39.53 223 ASN A O 1
ATOM 1830 N N . LYS A 1 224 ? -81.218 19.912 27.703 1.00 39.19 224 LYS A N 1
ATOM 1831 C CA . LYS A 1 224 ? -81.195 19.542 26.279 1.00 39.19 224 LYS A CA 1
ATOM 1832 C C . LYS A 1 224 ? -79.862 18.807 26.091 1.00 39.19 224 LYS A C 1
ATOM 1834 O O . LYS A 1 224 ? -78.868 19.325 26.584 1.00 39.19 224 LYS A O 1
ATOM 1839 N N . ALA A 1 225 ? -79.878 17.734 25.293 1.00 35.75 225 ALA A N 1
ATOM 1840 C CA . ALA A 1 225 ? -78.733 17.185 24.550 1.00 35.75 225 ALA A CA 1
ATOM 1841 C C . ALA A 1 225 ? -77.587 16.582 25.397 1.00 35.75 225 ALA A C 1
ATOM 1843 O O . ALA A 1 225 ? -77.258 17.066 26.465 1.00 35.75 225 ALA A O 1
ATOM 1844 N N . GLU A 1 226 ? -76.905 15.519 24.997 1.00 37.22 226 GLU A N 1
ATOM 1845 C CA . GLU A 1 226 ? -76.924 14.742 23.763 1.00 37.22 226 GLU A CA 1
ATOM 1846 C C . GLU A 1 226 ? -76.216 13.414 24.049 1.00 37.22 226 GLU A C 1
ATOM 1848 O O . GLU A 1 226 ? -75.376 13.309 24.942 1.00 37.22 226 GLU A O 1
ATOM 1853 N N . GLU A 1 227 ? -76.596 12.413 23.271 1.00 33.62 227 GLU A N 1
ATOM 1854 C CA . GLU A 1 227 ? -76.025 11.078 23.189 1.00 33.62 227 GLU A CA 1
ATOM 1855 C C . GLU A 1 227 ? -74.505 11.071 22.946 1.00 33.62 227 GLU A C 1
ATOM 1857 O O . GLU A 1 227 ? -74.004 11.816 22.108 1.00 33.62 227 GLU A O 1
ATOM 1862 N N . LYS A 1 228 ? -73.806 10.150 23.622 1.00 43.03 228 LYS A N 1
ATOM 1863 C CA . LYS A 1 228 ? -72.608 9.388 23.190 1.00 43.03 228 LYS A CA 1
ATOM 1864 C C . LYS A 1 228 ? -72.320 8.399 24.329 1.00 43.03 228 LYS A C 1
ATOM 1866 O O . LYS A 1 228 ? -72.126 8.831 25.455 1.00 43.03 228 LYS A O 1
ATOM 1871 N N . LYS A 1 229 ? -72.527 7.083 24.230 1.00 37.41 229 LYS A N 1
ATOM 1872 C CA . LYS A 1 229 ? -72.033 6.071 23.279 1.00 37.41 229 LYS A CA 1
ATOM 1873 C C . LYS A 1 229 ? -70.505 6.071 23.190 1.00 37.41 229 LYS A C 1
ATOM 1875 O O . LYS A 1 229 ? -69.977 6.716 22.304 1.00 37.41 229 LYS A O 1
ATOM 1880 N N . ASP A 1 230 ? -69.875 5.332 24.102 1.00 38.72 230 ASP A N 1
ATOM 1881 C CA . ASP A 1 230 ? -68.508 4.789 24.032 1.00 38.72 230 ASP A CA 1
ATOM 1882 C C . ASP A 1 230 ? -68.560 3.493 24.882 1.00 38.72 230 ASP A C 1
ATOM 1884 O O . ASP A 1 230 ? -68.733 3.555 26.097 1.00 38.72 230 ASP A O 1
ATOM 1888 N N . GLU A 1 231 ? -68.799 2.292 24.340 1.00 42.97 231 GLU A N 1
ATOM 1889 C CA . GLU A 1 231 ? -67.891 1.467 23.521 1.00 42.97 231 GLU A CA 1
ATOM 1890 C C . GLU A 1 231 ? -66.482 1.339 24.137 1.00 42.97 231 GLU A C 1
ATOM 1892 O O . GLU A 1 231 ? -65.557 2.080 23.841 1.00 42.97 231 GLU A O 1
ATOM 1897 N N . GLU A 1 232 ? -66.357 0.386 25.065 1.00 35.91 232 GLU A N 1
ATOM 1898 C CA . GLU A 1 232 ? -65.445 -0.760 24.941 1.00 35.91 232 GLU A CA 1
ATOM 1899 C C . GLU A 1 232 ? -64.182 -0.545 24.070 1.00 35.91 232 GLU A C 1
ATOM 1901 O O . GLU A 1 232 ? -64.185 -0.887 22.892 1.00 35.91 232 GLU A O 1
ATOM 1906 N N . ASN A 1 233 ? -63.074 -0.063 24.657 1.00 38.34 233 ASN A N 1
ATOM 1907 C CA . ASN A 1 233 ? -61.708 -0.545 24.365 1.00 38.34 233 ASN A CA 1
ATOM 1908 C C . ASN A 1 233 ? -60.644 0.033 25.332 1.00 38.34 233 ASN A C 1
ATOM 1910 O O . ASN A 1 233 ? -60.332 1.216 25.306 1.00 38.34 233 ASN A O 1
ATOM 1914 N N . ILE A 1 234 ? -60.103 -0.839 26.190 1.00 42.28 234 ILE A N 1
ATOM 1915 C CA . ILE A 1 234 ? -58.674 -1.014 26.527 1.00 42.28 234 ILE A CA 1
ATOM 1916 C C . ILE A 1 234 ? -57.773 0.252 26.519 1.00 42.28 234 ILE A C 1
ATOM 1918 O O . ILE A 1 234 ? -57.317 0.660 25.451 1.00 42.28 234 ILE A O 1
ATOM 1922 N N . PRO A 1 235 ? -57.329 0.769 27.684 1.00 36.41 235 PRO A N 1
ATOM 1923 C CA . PRO A 1 235 ? -56.058 1.472 27.782 1.00 36.41 235 PRO A CA 1
ATOM 1924 C C . PRO A 1 235 ? -54.974 0.445 28.134 1.00 36.41 235 PRO A C 1
ATOM 1926 O O . PRO A 1 235 ? -54.774 0.086 29.293 1.00 36.41 235 PRO A O 1
ATOM 1929 N N . MET A 1 236 ? -54.292 -0.077 27.114 1.00 40.38 236 MET A N 1
ATOM 1930 C CA . MET A 1 236 ? -53.022 -0.770 27.307 1.00 40.38 236 MET A CA 1
ATOM 1931 C C . MET A 1 236 ? -51.978 0.324 27.524 1.00 40.38 236 MET A C 1
ATOM 1933 O O . MET A 1 236 ? -51.399 0.839 26.568 1.00 40.38 236 MET A O 1
ATOM 1937 N N . GLU A 1 237 ? -51.784 0.710 28.786 1.00 41.62 237 GLU A N 1
ATOM 1938 C CA . GLU A 1 237 ? -50.585 1.421 29.218 1.00 41.62 237 GLU A CA 1
ATOM 1939 C C . GLU A 1 237 ? -49.388 0.512 28.942 1.00 41.62 237 GLU A C 1
ATOM 1941 O O . GLU A 1 237 ? -49.029 -0.370 29.719 1.00 41.62 237 GLU A O 1
ATOM 1946 N N . THR A 1 238 ? -48.802 0.706 27.766 1.00 39.41 238 THR A N 1
ATOM 1947 C CA . THR A 1 238 ? -47.434 0.296 27.497 1.00 39.41 238 THR A CA 1
ATOM 1948 C C . THR A 1 238 ? -46.584 1.476 27.944 1.00 39.41 238 THR A C 1
ATOM 1950 O O . THR A 1 238 ? -46.234 2.344 27.149 1.00 39.41 238 THR A O 1
ATOM 1953 N N . GLU A 1 239 ? -46.298 1.542 29.246 1.00 34.59 239 GLU A N 1
ATOM 1954 C CA . GLU A 1 239 ? -45.088 2.206 29.725 1.00 34.59 239 GLU A CA 1
ATOM 1955 C C . GLU A 1 239 ? -43.885 1.387 29.226 1.00 34.59 239 GLU A C 1
ATOM 1957 O O . GLU A 1 239 ? -43.232 0.665 29.974 1.00 34.59 239 GLU A O 1
ATOM 1962 N N . GLU A 1 240 ? -43.587 1.477 27.929 1.00 38.19 240 GLU A N 1
ATOM 1963 C CA . GLU A 1 240 ? -42.199 1.424 27.494 1.00 38.19 240 GLU A CA 1
ATOM 1964 C C . GLU A 1 240 ? -41.680 2.850 27.588 1.00 38.19 240 GLU A C 1
ATOM 1966 O O . GLU A 1 240 ? -41.838 3.689 26.701 1.00 38.19 240 GLU A O 1
ATOM 1971 N N . THR A 1 241 ? -41.068 3.110 28.737 1.00 34.66 241 THR A N 1
ATOM 1972 C CA . THR A 1 241 ? -40.012 4.097 28.895 1.00 34.66 241 THR A CA 1
ATOM 1973 C C . THR A 1 241 ? -38.941 3.805 27.840 1.00 34.66 241 THR A C 1
ATOM 1975 O O . THR A 1 241 ? -37.955 3.115 28.094 1.00 34.66 241 THR A O 1
ATOM 1978 N N . HIS A 1 242 ? -39.134 4.329 26.623 1.00 32.91 242 HIS A N 1
ATOM 1979 C CA . HIS A 1 242 ? -38.034 4.569 25.705 1.00 32.91 242 HIS A CA 1
ATOM 1980 C C . HIS A 1 242 ? -37.178 5.633 26.381 1.00 32.91 242 HIS A C 1
ATOM 1982 O O . HIS A 1 242 ? -37.434 6.831 26.290 1.00 32.91 242 HIS A O 1
ATOM 1988 N N . LEU A 1 243 ? -36.200 5.141 27.137 1.00 39.59 243 LEU A N 1
ATOM 1989 C CA . LEU A 1 243 ? -35.098 5.907 27.676 1.00 39.59 243 LEU A CA 1
ATOM 1990 C C . LEU A 1 243 ? -34.407 6.596 26.505 1.00 39.59 243 LEU A C 1
ATOM 1992 O O . LEU A 1 243 ? -33.670 5.999 25.719 1.00 39.59 243 LEU A O 1
ATOM 1996 N N . GLU A 1 244 ? -34.763 7.860 26.370 1.00 34.72 244 GLU A N 1
ATOM 1997 C CA . GLU A 1 244 ? -33.973 8.921 25.801 1.00 34.72 244 GLU A CA 1
ATOM 1998 C C . GLU A 1 244 ? -32.760 9.083 26.723 1.00 34.72 244 GLU A C 1
ATOM 2000 O O . GLU A 1 244 ? -32.848 9.677 27.789 1.00 34.72 244 GLU A O 1
ATOM 2005 N N . ASP A 1 245 ? -31.642 8.462 26.355 1.00 40.31 245 ASP A N 1
ATOM 2006 C CA . ASP A 1 245 ? -30.335 8.874 26.848 1.00 40.31 245 ASP A CA 1
ATOM 2007 C C . ASP A 1 245 ? -29.291 8.664 25.749 1.00 40.31 245 ASP A C 1
ATOM 2009 O O . ASP A 1 245 ? -28.653 7.622 25.594 1.00 40.31 245 ASP A O 1
ATOM 2013 N N . THR A 1 246 ? -29.122 9.759 25.011 1.00 41.06 246 THR A N 1
ATOM 2014 C CA . THR A 1 246 ? -27.811 10.260 24.612 1.00 41.06 246 THR A CA 1
ATOM 2015 C C . THR A 1 246 ? -27.162 9.559 23.414 1.00 41.06 246 THR A C 1
ATOM 2017 O O . THR A 1 246 ? -26.127 8.896 23.488 1.00 41.06 246 THR A O 1
ATOM 2020 N N . ALA A 1 247 ? -27.736 9.845 22.243 1.00 35.19 247 ALA A N 1
ATOM 2021 C CA . ALA A 1 247 ? -26.993 9.961 20.993 1.00 35.19 247 ALA A CA 1
ATOM 2022 C C . ALA A 1 247 ? -26.098 11.222 21.026 1.00 35.19 247 ALA A C 1
ATOM 2024 O O . ALA A 1 247 ? -26.342 12.193 20.319 1.00 35.19 247 ALA A O 1
ATOM 2025 N N . GLU A 1 248 ? -25.047 11.216 21.849 1.00 39.16 248 GLU A N 1
ATOM 2026 C CA . GLU A 1 248 ? -23.930 12.162 21.737 1.00 39.16 248 GLU A CA 1
ATOM 2027 C C . GLU A 1 248 ? -22.758 11.448 21.062 1.00 39.16 248 GLU A C 1
ATOM 2029 O O . GLU A 1 248 ? -22.073 10.623 21.666 1.00 39.16 248 GLU A O 1
ATOM 2034 N N . ASN A 1 249 ? -22.561 11.715 19.770 1.00 42.72 249 ASN A N 1
ATOM 2035 C CA . ASN A 1 249 ? -21.373 12.416 19.263 1.00 42.72 249 ASN A CA 1
ATOM 2036 C C . ASN A 1 249 ? -21.356 12.358 17.718 1.00 42.72 249 ASN A C 1
ATOM 2038 O O . ASN A 1 249 ? -20.507 11.717 17.101 1.00 42.72 249 ASN A O 1
ATOM 2042 N N . GLN A 1 250 ? -22.340 13.010 17.094 1.00 37.78 250 GLN A N 1
ATOM 2043 C CA . GLN A 1 250 ? -22.257 13.509 15.718 1.00 37.78 250 GLN A CA 1
ATOM 2044 C C . GLN A 1 250 ? -22.233 15.038 15.790 1.00 37.78 250 GLN A C 1
ATOM 2046 O O . GLN A 1 250 ? -23.202 15.696 15.442 1.00 37.78 250 GLN A O 1
ATOM 2051 N N . GLN A 1 251 ? -21.155 15.612 16.324 1.00 36.66 251 GLN A N 1
ATOM 2052 C CA . GLN A 1 251 ? -20.852 17.036 16.169 1.00 36.66 251 GLN A CA 1
ATOM 2053 C C . GLN A 1 251 ? -19.406 17.290 16.606 1.00 36.66 251 GLN A C 1
ATOM 2055 O O . GLN A 1 251 ? -19.110 17.436 17.784 1.00 36.66 251 GLN A O 1
ATOM 2060 N N . ASN A 1 252 ? -18.492 17.242 15.639 1.00 38.12 252 ASN A N 1
ATOM 2061 C CA . ASN A 1 252 ? -17.226 17.984 15.634 1.00 38.12 252 ASN A CA 1
ATOM 2062 C C . ASN A 1 252 ? -16.614 17.874 14.228 1.00 38.12 252 ASN A C 1
ATOM 2064 O O . ASN A 1 252 ? -15.531 17.335 14.012 1.00 38.12 252 ASN A O 1
ATOM 2068 N N . GLY A 1 253 ? -17.388 18.335 13.246 1.00 35.41 253 GLY A N 1
ATOM 2069 C CA . GLY A 1 253 ? -16.850 18.952 12.043 1.00 35.41 253 GLY A CA 1
ATOM 2070 C C . GLY A 1 253 ? -16.948 20.459 12.253 1.00 35.41 253 GLY A C 1
ATOM 2071 O O . GLY A 1 253 ? -17.923 20.912 12.840 1.00 35.41 253 GLY A O 1
ATOM 2072 N N . GLU A 1 254 ? -15.938 21.190 11.793 1.00 38.78 254 GLU A N 1
ATOM 2073 C CA . GLU A 1 254 ? -15.858 22.657 11.812 1.00 38.78 254 GLU A CA 1
ATOM 2074 C C . GLU A 1 254 ? -15.566 23.301 13.174 1.00 38.78 254 GLU A C 1
ATOM 2076 O O . GLU A 1 254 ? -16.459 23.735 13.883 1.00 38.78 254 GLU A O 1
ATOM 2081 N N . GLU A 1 255 ? -14.275 23.456 13.488 1.00 39.28 255 GLU A N 1
ATOM 2082 C CA . GLU A 1 255 ? -13.732 24.748 13.934 1.00 39.28 255 GLU A CA 1
ATOM 2083 C C . GLU A 1 255 ? -12.189 24.757 13.869 1.00 39.28 255 GLU A C 1
ATOM 2085 O O . GLU A 1 255 ? -11.511 23.919 14.462 1.00 39.28 255 GLU A O 1
ATOM 2090 N N . GLY A 1 256 ? -11.634 25.748 13.158 1.00 35.81 256 GLY A N 1
ATOM 2091 C CA . GLY A 1 256 ? -10.308 26.310 13.443 1.00 35.81 256 GLY A CA 1
ATOM 2092 C C . GLY A 1 256 ? -9.120 25.859 12.581 1.00 35.81 256 GLY A C 1
ATOM 2093 O O . GLY A 1 256 ? -8.323 25.031 13.003 1.00 35.81 256 GLY A O 1
ATOM 2094 N N . THR A 1 257 ? -8.869 26.524 11.448 1.00 35.66 257 THR A N 1
ATOM 2095 C CA . THR A 1 257 ? -7.784 27.526 11.393 1.00 35.66 257 THR A CA 1
ATOM 2096 C C . THR A 1 257 ? -7.809 28.306 10.077 1.00 35.66 257 THR A C 1
ATOM 2098 O O . THR A 1 257 ? -7.959 27.767 8.986 1.00 35.66 257 THR A O 1
ATOM 2101 N N . SER A 1 258 ? -7.679 29.612 10.231 1.00 37.28 258 SER A N 1
ATOM 2102 C CA . SER A 1 258 ? -7.963 30.681 9.287 1.00 37.28 258 SER A CA 1
ATOM 2103 C C . SER A 1 258 ? -6.948 30.805 8.147 1.00 37.28 258 SER A C 1
ATOM 2105 O O . SER A 1 258 ? -5.740 30.773 8.374 1.00 37.28 258 SER A O 1
ATOM 2107 N N . THR A 1 259 ? -7.421 31.089 6.935 1.00 43.25 259 THR A N 1
ATOM 2108 C CA . THR A 1 259 ? -6.691 31.884 5.932 1.00 43.25 259 THR A CA 1
ATOM 2109 C C . THR A 1 259 ? -7.723 32.728 5.179 1.00 43.25 259 THR A C 1
ATOM 2111 O O . THR A 1 259 ? -8.680 32.155 4.664 1.00 43.25 259 THR A O 1
ATOM 2114 N N . PRO A 1 260 ? -7.612 34.069 5.170 1.00 42.44 260 PRO A N 1
ATOM 2115 C CA . PRO A 1 260 ? -8.532 34.923 4.441 1.00 42.44 260 PRO A CA 1
ATOM 2116 C C . PRO A 1 260 ? -7.962 35.212 3.051 1.00 42.44 260 PRO A C 1
ATOM 2118 O O . PRO A 1 260 ? -6.925 35.860 2.938 1.00 42.44 260 PRO A O 1
ATOM 2121 N N . GLU A 1 261 ? -8.663 34.803 2.003 1.00 41.88 261 GLU A N 1
ATOM 2122 C CA . GLU A 1 261 ? -8.526 35.398 0.674 1.00 41.88 261 GLU A CA 1
ATOM 2123 C C . GLU A 1 261 ? -9.939 35.685 0.171 1.00 41.88 261 GLU A C 1
ATOM 2125 O O . GLU A 1 261 ? -10.706 34.768 -0.085 1.00 41.88 261 GLU A O 1
ATOM 2130 N N . ASP A 1 262 ? -10.338 36.959 0.220 1.00 40.06 262 ASP A N 1
ATOM 2131 C CA . ASP A 1 262 ? -10.849 37.673 -0.955 1.00 40.06 262 ASP A CA 1
ATOM 2132 C C . ASP A 1 262 ? -11.395 39.055 -0.570 1.00 40.06 262 ASP A C 1
ATOM 2134 O O . ASP A 1 262 ? -12.416 39.214 0.102 1.00 40.06 262 ASP A O 1
ATOM 2138 N N . LYS A 1 263 ? -10.684 40.083 -1.038 1.00 50.00 263 LYS A N 1
ATOM 2139 C CA . LYS A 1 263 ? -11.227 41.412 -1.323 1.00 50.00 263 LYS A CA 1
ATOM 2140 C C . LYS A 1 263 ? -10.641 41.880 -2.648 1.00 50.00 263 LYS A C 1
ATOM 2142 O O . LYS A 1 263 ? -9.517 42.367 -2.707 1.00 50.00 263 LYS A O 1
ATOM 2147 N N . GLU A 1 264 ? -11.423 41.671 -3.698 1.00 39.94 264 GLU A N 1
ATOM 2148 C CA . GLU A 1 264 ? -11.970 42.745 -4.530 1.00 39.94 264 GLU A CA 1
ATOM 2149 C C . GLU A 1 264 ? -11.159 44.056 -4.537 1.00 39.94 264 GLU A C 1
ATOM 2151 O O . GLU A 1 264 ? -11.211 44.819 -3.571 1.00 39.94 264 GLU A O 1
ATOM 2156 N N . SER A 1 265 ? -10.462 44.334 -5.647 1.00 40.53 265 SER A N 1
ATOM 2157 C CA . SER A 1 265 ? -10.374 45.669 -6.272 1.00 40.53 265 SER A CA 1
ATOM 2158 C C . SER A 1 265 ? -9.290 45.726 -7.360 1.00 40.53 265 SER A C 1
ATOM 2160 O O . SER A 1 265 ? -8.114 45.762 -7.017 1.00 40.53 265 SER A O 1
ATOM 2162 N N . GLY A 1 266 ? -9.724 45.883 -8.622 1.00 40.28 266 GLY A N 1
ATOM 2163 C CA . GLY A 1 266 ? -9.099 46.710 -9.680 1.00 40.28 266 GLY A CA 1
ATOM 2164 C C . GLY A 1 266 ? -7.698 46.312 -10.185 1.00 40.28 266 GLY A C 1
ATOM 2165 O O . GLY A 1 266 ? -6.855 45.849 -9.442 1.00 40.28 266 GLY A O 1
ATOM 2166 N N . GLN A 1 267 ? -7.292 46.516 -11.433 1.00 45.41 267 GLN A N 1
ATOM 2167 C CA . GLN A 1 267 ? -7.808 47.320 -12.528 1.00 45.41 267 GLN A CA 1
ATOM 2168 C C . GLN A 1 267 ? -6.864 47.063 -13.731 1.00 45.41 267 GLN A C 1
ATOM 2170 O O . GLN A 1 267 ? -5.650 47.037 -13.558 1.00 45.41 267 GLN A O 1
ATOM 2175 N N . GLU A 1 268 ? -7.464 46.910 -14.916 1.00 43.16 268 GLU A N 1
ATOM 2176 C CA . GLU A 1 268 ? -6.968 47.241 -16.270 1.00 43.16 268 GLU A CA 1
ATOM 2177 C C . GLU A 1 268 ? -5.749 46.539 -16.898 1.00 43.16 268 GLU A C 1
ATOM 2179 O O . GLU A 1 268 ? -4.613 46.651 -16.448 1.00 43.16 268 GLU A O 1
ATOM 2184 N N . GLY A 1 269 ? -5.990 45.976 -18.092 1.00 44.09 269 GLY A N 1
ATOM 2185 C CA . GLY A 1 269 ? -4.948 45.779 -19.103 1.00 44.09 269 GLY A CA 1
ATOM 2186 C C . GLY A 1 269 ? -5.295 44.812 -20.242 1.00 44.09 269 GLY A C 1
ATOM 2187 O O . GLY A 1 269 ? -4.769 43.710 -20.252 1.00 44.09 269 GLY A O 1
ATOM 2188 N N . VAL A 1 270 ? -6.190 45.244 -21.147 1.00 46.34 270 VAL A N 1
ATOM 2189 C CA . VAL A 1 270 ? -6.332 44.942 -22.603 1.00 46.34 270 VAL A CA 1
ATOM 2190 C C . VAL A 1 270 ? -5.285 43.986 -23.230 1.00 46.34 270 VAL A C 1
ATOM 2192 O O . VAL A 1 270 ? -4.097 44.110 -22.964 1.00 46.34 270 VAL A O 1
ATOM 2195 N N . ASP A 1 271 ? -5.611 43.044 -24.124 1.00 44.72 271 ASP A N 1
ATOM 2196 C CA . ASP A 1 271 ? -6.261 43.282 -25.421 1.00 44.72 271 ASP A CA 1
ATOM 2197 C C . ASP A 1 271 ? -6.665 41.953 -26.129 1.00 44.72 271 ASP A C 1
ATOM 2199 O O . ASP A 1 271 ? -5.890 41.000 -26.170 1.00 44.72 271 ASP A O 1
ATOM 2203 N N . SER A 1 272 ? -7.895 41.943 -26.656 1.00 47.22 272 SER A N 1
ATOM 2204 C CA . SER A 1 272 ? -8.474 41.323 -27.872 1.00 47.22 272 SER A CA 1
ATOM 2205 C C . SER A 1 272 ? -7.895 40.046 -28.527 1.00 47.22 272 SER A C 1
ATOM 2207 O O . SER A 1 272 ? -6.753 40.034 -28.973 1.00 47.22 272 SER A O 1
ATOM 2209 N N . MET A 1 273 ? -8.755 39.042 -28.791 1.00 58.69 273 MET A N 1
ATOM 2210 C CA . MET A 1 273 ? -9.328 38.763 -30.134 1.00 58.69 273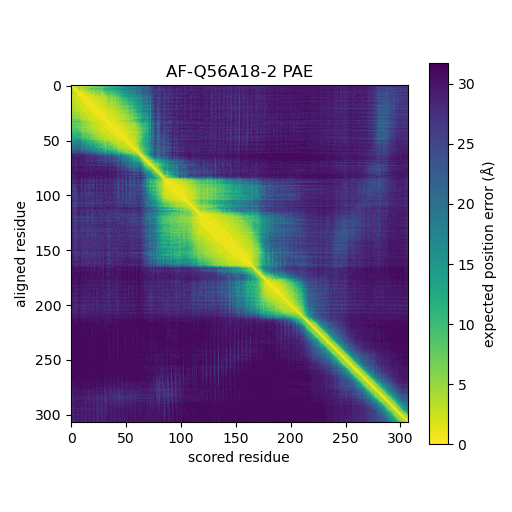 MET A CA 1
ATOM 2211 C C . MET A 1 273 ? -10.299 37.555 -30.094 1.00 58.69 273 MET A C 1
ATOM 2213 O O . MET A 1 273 ? -9.987 36.495 -29.559 1.00 58.69 273 MET A O 1
ATOM 2217 N N . GLU A 1 274 ? -11.474 37.757 -30.683 1.00 48.06 274 GLU A N 1
ATOM 2218 C CA . GLU A 1 274 ? -12.676 36.913 -30.759 1.00 48.06 274 GLU A CA 1
ATOM 2219 C C . GLU A 1 274 ? -12.529 35.711 -31.713 1.00 48.06 274 GLU A C 1
ATOM 2221 O O . GLU A 1 274 ? -11.893 35.877 -32.748 1.00 48.06 274 GLU A O 1
ATOM 2226 N N . VAL A 1 275 ? -13.203 34.575 -31.439 1.00 59.94 275 VAL A N 1
ATOM 2227 C CA . VAL A 1 275 ? -14.080 33.857 -32.403 1.00 59.94 275 VAL A CA 1
ATOM 2228 C C . VAL A 1 275 ? -15.108 33.009 -31.627 1.00 59.94 275 VAL A C 1
ATOM 2230 O O . VAL A 1 275 ? -14.746 32.214 -30.763 1.00 59.94 275 VAL A O 1
ATOM 2233 N N . GLU A 1 276 ? -16.388 33.193 -31.954 1.00 50.81 276 GLU A N 1
ATOM 2234 C CA . GLU A 1 276 ? -17.553 32.471 -31.432 1.00 50.81 276 GLU A CA 1
ATOM 2235 C C . GLU A 1 276 ? -17.682 31.013 -31.912 1.00 50.81 276 GLU A C 1
ATOM 2237 O O . GLU A 1 276 ? -17.209 30.645 -32.987 1.00 50.81 276 GLU A O 1
ATOM 2242 N N . GLY A 1 277 ? -18.434 30.207 -31.154 1.00 56.50 277 GLY A N 1
ATOM 2243 C CA . GLY A 1 277 ? -18.938 28.904 -31.593 1.00 56.50 277 GLY A CA 1
ATOM 2244 C C . GLY A 1 277 ? -19.612 28.136 -30.460 1.00 56.50 277 GLY A C 1
ATOM 2245 O O . GLY A 1 277 ? -18.948 27.503 -29.650 1.00 56.50 277 GLY A O 1
ATOM 2246 N N . THR A 1 278 ? -20.934 28.244 -30.395 1.00 48.31 278 THR A N 1
ATOM 2247 C CA . THR A 1 278 ? -21.846 27.730 -29.369 1.00 48.31 278 THR A CA 1
ATOM 2248 C C . THR A 1 278 ? -22.076 26.212 -29.409 1.00 48.31 278 THR A C 1
ATOM 2250 O O . THR A 1 278 ? -21.898 25.580 -30.447 1.00 48.31 278 THR A O 1
ATOM 2253 N N . SER A 1 279 ? -22.642 25.718 -28.297 1.00 50.91 279 SER A N 1
ATOM 2254 C CA . SER A 1 279 ? -23.572 24.575 -28.171 1.00 50.91 279 SER A CA 1
ATOM 2255 C C . SER A 1 279 ? -23.030 23.257 -27.593 1.00 50.91 279 SER A C 1
ATOM 2257 O O . SER A 1 279 ? -22.555 22.379 -28.298 1.00 50.91 279 SER A O 1
ATOM 2259 N N . ASP A 1 280 ? -23.161 23.176 -26.265 1.00 47.47 280 ASP A N 1
ATOM 2260 C CA . ASP A 1 280 ? -23.984 22.245 -25.472 1.00 47.47 280 ASP A CA 1
ATOM 2261 C C . ASP A 1 280 ? -24.007 20.722 -25.712 1.00 47.47 280 ASP A C 1
ATOM 2263 O O . ASP A 1 280 ? -24.315 20.220 -26.787 1.00 47.47 280 ASP A O 1
ATOM 2267 N N . SER A 1 281 ? -23.964 20.050 -24.550 1.00 52.50 281 SER A N 1
ATOM 2268 C CA . SER A 1 281 ? -24.472 18.710 -24.207 1.00 52.50 281 SER A CA 1
ATOM 2269 C C . SER A 1 281 ? -23.596 17.509 -24.578 1.00 52.50 281 SER A C 1
ATOM 2271 O O . SER A 1 281 ? -23.530 17.103 -25.728 1.00 52.50 281 SER A O 1
ATOM 2273 N N . ASN A 1 282 ? -23.035 16.811 -23.584 1.00 52.62 282 ASN A N 1
ATOM 2274 C CA . ASN A 1 282 ? -23.726 15.677 -22.954 1.00 52.62 282 ASN A CA 1
ATOM 2275 C C . ASN A 1 282 ? -22.846 14.992 -21.884 1.00 52.62 282 ASN A C 1
ATOM 2277 O O . ASN A 1 282 ? -21.627 15.113 -21.834 1.00 52.62 282 ASN A O 1
ATOM 2281 N N . THR A 1 283 ? -23.552 14.299 -21.011 1.00 55.62 283 THR A N 1
ATOM 2282 C CA . THR A 1 283 ? -23.260 13.712 -19.712 1.00 55.62 283 THR A CA 1
ATOM 2283 C C . THR A 1 283 ? -22.237 12.574 -19.669 1.00 55.62 283 THR A C 1
ATOM 2285 O O . THR A 1 283 ? -22.240 11.687 -20.514 1.00 55.62 283 THR A O 1
ATOM 2288 N N . GLY A 1 284 ? -21.474 12.559 -18.571 1.00 45.62 284 GLY A N 1
ATOM 2289 C CA . GLY A 1 284 ? -21.262 11.425 -17.662 1.00 45.62 284 GLY A CA 1
ATOM 2290 C C . GLY A 1 284 ? -21.024 10.026 -18.234 1.00 45.62 284 GLY A C 1
ATOM 2291 O O . GLY A 1 284 ? -21.955 9.355 -18.664 1.00 45.62 284 GLY A O 1
ATOM 2292 N N . SER A 1 285 ? -19.809 9.513 -18.041 1.00 53.88 285 SER A N 1
ATOM 2293 C CA . SER A 1 285 ? -19.599 8.138 -17.575 1.00 53.88 285 SER A CA 1
ATOM 2294 C C . SER A 1 285 ? -18.215 8.012 -16.953 1.00 53.88 285 SER A C 1
ATOM 2296 O O . SER A 1 285 ? -17.188 8.315 -17.556 1.00 53.88 285 SER A O 1
ATOM 2298 N N . GLU A 1 286 ? -18.233 7.601 -15.697 1.00 47.78 286 GLU A N 1
ATOM 2299 C CA . GLU A 1 286 ? -17.094 7.355 -14.835 1.00 47.78 286 GLU A CA 1
ATOM 2300 C C . GLU A 1 286 ? -16.408 6.054 -15.281 1.00 47.78 286 GLU A C 1
ATOM 2302 O O . GLU A 1 286 ? -17.061 5.068 -15.622 1.00 47.78 286 GLU A O 1
ATOM 2307 N N . SER A 1 287 ? -15.079 6.019 -15.292 1.00 55.75 287 SER A N 1
ATOM 2308 C CA . SER A 1 287 ? -14.330 4.765 -15.387 1.00 55.75 287 SER A CA 1
ATOM 2309 C C . SER A 1 287 ? -13.091 4.863 -14.516 1.00 55.75 287 SER A C 1
ATOM 2311 O O . SER A 1 287 ? -12.128 5.562 -14.825 1.00 55.75 287 SER A O 1
ATOM 2313 N N . ASN A 1 288 ? -13.165 4.151 -13.393 1.00 51.97 288 ASN A N 1
ATOM 2314 C CA . ASN A 1 288 ? -12.064 3.873 -12.487 1.00 51.97 288 ASN A CA 1
ATOM 2315 C C . ASN A 1 288 ? -10.892 3.243 -13.252 1.00 51.97 288 ASN A C 1
ATOM 2317 O O . ASN A 1 288 ? -10.992 2.120 -13.741 1.00 51.97 288 ASN A O 1
ATOM 2321 N N . SER A 1 289 ? -9.757 3.938 -13.287 1.00 52.66 289 SER A N 1
ATOM 2322 C CA . SER A 1 289 ? -8.454 3.342 -13.575 1.00 52.66 289 SER A CA 1
ATOM 2323 C C . SER A 1 289 ? -7.798 2.991 -12.243 1.00 52.66 289 SER A C 1
ATOM 2325 O O . SER A 1 289 ? -7.138 3.828 -11.629 1.00 52.66 289 SER A O 1
ATOM 2327 N N . ALA A 1 290 ? -8.006 1.754 -11.791 1.00 48.69 290 ALA A N 1
ATOM 2328 C CA . ALA A 1 290 ? -7.223 1.161 -10.717 1.00 48.69 290 ALA A CA 1
ATOM 2329 C C . ALA A 1 290 ? -5.825 0.810 -11.246 1.00 48.69 290 ALA A C 1
ATOM 2331 O O . ALA A 1 290 ? -5.660 -0.037 -12.122 1.00 48.69 290 ALA A O 1
ATOM 2332 N N . THR A 1 291 ? -4.830 1.498 -10.702 1.00 45.16 291 THR A N 1
ATOM 2333 C CA . THR A 1 291 ? -3.403 1.205 -10.813 1.00 45.16 291 THR A CA 1
ATOM 2334 C C . THR A 1 291 ? -3.094 -0.075 -10.027 1.00 45.16 291 THR A C 1
ATOM 2336 O O . THR A 1 291 ? -3.323 -0.108 -8.822 1.00 45.16 291 THR A O 1
ATOM 2339 N N . VAL A 1 292 ? -2.583 -1.116 -10.686 1.00 53.62 292 VAL A N 1
ATOM 2340 C CA . VAL A 1 292 ? -1.996 -2.320 -10.059 1.00 53.62 292 VAL A CA 1
ATOM 2341 C C . VAL A 1 292 ? -0.700 -2.586 -10.824 1.00 53.62 292 VAL A C 1
ATOM 2343 O O . VAL A 1 292 ? -0.738 -2.818 -12.029 1.00 53.62 292 VAL A O 1
ATOM 2346 N N . GLU A 1 293 ? 0.426 -2.121 -10.295 1.00 54.62 293 GLU A N 1
ATOM 2347 C CA . GLU A 1 293 ? 1.354 -2.830 -9.397 1.00 54.62 293 GLU A CA 1
ATOM 2348 C C . GLU A 1 293 ? 2.214 -3.865 -10.150 1.00 54.62 293 GLU A C 1
ATOM 2350 O O . GLU A 1 293 ? 1.736 -4.857 -10.696 1.00 54.62 293 GLU A O 1
ATOM 2355 N N . GLU A 1 294 ? 3.498 -3.522 -10.231 1.00 56.69 294 GLU A N 1
ATOM 2356 C CA . GLU A 1 294 ? 4.616 -4.204 -10.884 1.00 56.69 294 GLU A CA 1
ATOM 2357 C C . GLU A 1 294 ? 5.075 -5.418 -10.037 1.00 56.69 294 GLU A C 1
ATOM 2359 O O . GLU A 1 294 ? 4.968 -5.364 -8.810 1.00 56.69 294 GLU A O 1
ATOM 2364 N N . PRO A 1 295 ? 5.552 -6.526 -10.640 1.00 70.31 295 PRO A N 1
ATOM 2365 C CA . PRO A 1 295 ? 5.881 -7.753 -9.907 1.00 70.31 295 PRO A CA 1
ATOM 2366 C C . PRO A 1 295 ? 7.158 -7.619 -9.049 1.00 70.31 295 PRO A C 1
ATOM 2368 O O . PRO A 1 295 ? 8.031 -6.811 -9.367 1.00 70.31 295 PRO A O 1
ATOM 2371 N N . PRO A 1 296 ? 7.306 -8.423 -7.975 1.00 66.19 296 PRO A N 1
ATOM 2372 C CA . PRO A 1 296 ? 8.443 -8.331 -7.067 1.00 66.19 296 PRO A CA 1
ATOM 2373 C C . PRO A 1 296 ? 9.711 -8.937 -7.685 1.00 66.19 296 PRO A C 1
ATOM 2375 O O . PRO A 1 296 ? 9.706 -10.066 -8.168 1.00 66.19 296 PRO A O 1
ATOM 2378 N N . THR A 1 297 ? 10.808 -8.184 -7.626 1.00 63.97 297 THR A N 1
ATOM 2379 C CA . THR A 1 297 ? 12.172 -8.641 -7.925 1.00 63.97 297 THR A CA 1
ATOM 2380 C C . THR A 1 297 ? 12.701 -9.521 -6.785 1.00 63.97 297 THR A C 1
ATOM 2382 O O . THR A 1 297 ? 12.691 -9.095 -5.628 1.00 63.97 297 THR A O 1
ATOM 2385 N N . ASP A 1 298 ? 13.189 -10.718 -7.119 1.00 62.09 298 ASP A N 1
ATOM 2386 C CA . ASP A 1 298 ? 13.837 -11.670 -6.204 1.00 62.09 298 ASP A CA 1
ATOM 2387 C C . ASP A 1 298 ? 15.084 -11.101 -5.489 1.00 62.09 298 ASP A C 1
ATOM 2389 O O . ASP A 1 298 ? 15.865 -10.358 -6.096 1.00 62.09 298 ASP A O 1
ATOM 2393 N N . PRO A 1 299 ? 15.342 -11.484 -4.220 1.00 67.62 299 PRO A N 1
ATOM 2394 C CA . PRO A 1 299 ? 16.583 -11.168 -3.523 1.00 67.62 299 PRO A CA 1
ATOM 2395 C C . PRO A 1 299 ? 17.681 -12.218 -3.780 1.00 67.62 299 PRO A C 1
ATOM 2397 O O . PRO A 1 299 ? 17.510 -13.412 -3.544 1.00 67.62 299 PRO A O 1
ATOM 2400 N N . VAL A 1 300 ? 18.854 -11.739 -4.201 1.00 64.25 300 VAL A N 1
ATOM 2401 C CA . VAL A 1 300 ? 20.125 -12.483 -4.271 1.00 64.25 300 VAL A CA 1
ATOM 2402 C C . VAL A 1 300 ? 20.615 -12.831 -2.850 1.00 64.25 300 VAL A C 1
ATOM 2404 O O . VAL A 1 300 ? 20.616 -11.938 -2.000 1.00 64.25 300 VAL A O 1
ATOM 2407 N N . PRO A 1 301 ? 21.076 -14.066 -2.562 1.00 67.19 301 PRO A N 1
ATOM 2408 C CA . PRO A 1 301 ? 21.726 -14.389 -1.294 1.00 67.19 301 PRO A CA 1
ATOM 2409 C C . PRO A 1 301 ? 23.217 -14.000 -1.313 1.00 67.19 301 PRO A C 1
ATOM 2411 O O . PRO A 1 301 ? 23.959 -14.382 -2.217 1.00 67.19 301 PRO A O 1
ATOM 2414 N N . GLU A 1 302 ? 23.655 -13.238 -0.306 1.00 64.12 302 GLU A N 1
ATOM 2415 C CA . GLU A 1 302 ? 25.06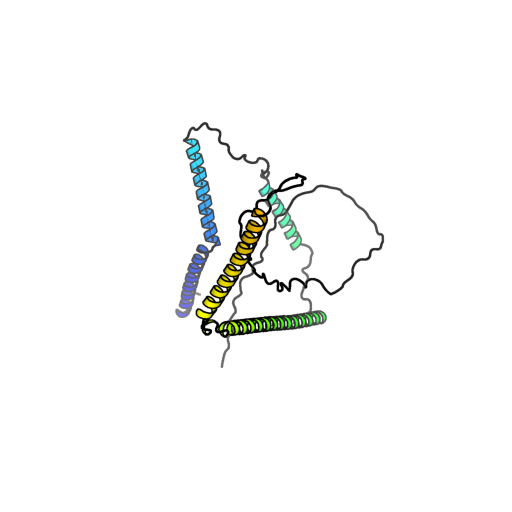8 -12.945 -0.035 1.00 64.12 302 GLU A CA 1
ATOM 2416 C C . GLU A 1 302 ? 25.786 -14.171 0.560 1.00 64.12 302 GLU A C 1
ATOM 2418 O O . GLU A 1 302 ? 25.352 -14.753 1.555 1.00 64.12 302 GLU A O 1
ATOM 2423 N N . ASP A 1 303 ? 26.922 -14.521 -0.044 1.00 58.84 303 ASP A N 1
ATOM 2424 C CA . ASP A 1 303 ? 27.939 -15.429 0.486 1.00 58.84 303 ASP A CA 1
ATOM 2425 C C . ASP A 1 303 ? 28.625 -14.818 1.728 1.00 58.84 303 ASP A C 1
ATOM 2427 O O . ASP A 1 303 ? 29.442 -13.900 1.612 1.00 58.84 303 ASP A O 1
ATOM 2431 N N . GLU A 1 304 ? 28.386 -15.376 2.919 1.00 58.84 304 GLU A N 1
ATOM 2432 C CA . GLU A 1 304 ? 29.290 -15.230 4.069 1.00 58.84 304 GLU A CA 1
ATOM 2433 C C . GLU A 1 304 ? 30.274 -16.411 4.114 1.00 58.84 304 GLU A C 1
ATOM 2435 O O . GLU A 1 304 ? 29.980 -17.499 4.618 1.00 58.84 304 GLU A O 1
ATOM 2440 N N . LYS A 1 305 ? 31.500 -16.175 3.632 1.00 63.47 305 LYS A N 1
ATOM 2441 C CA . LYS A 1 305 ? 32.659 -17.027 3.924 1.00 63.47 305 LYS A CA 1
ATOM 2442 C C . LYS A 1 305 ? 33.126 -16.812 5.365 1.00 63.47 305 LYS A C 1
ATOM 2444 O O . LYS A 1 305 ? 33.632 -15.747 5.709 1.00 63.47 305 LYS A O 1
ATOM 2449 N N . LYS A 1 306 ? 33.037 -17.874 6.168 1.00 58.72 306 LYS A N 1
ATOM 2450 C CA . LYS A 1 306 ? 33.890 -18.120 7.337 1.00 58.72 306 LYS A CA 1
ATOM 2451 C C . LYS A 1 306 ? 35.100 -18.951 6.911 1.00 58.72 306 LYS A C 1
ATOM 2453 O O . LYS A 1 306 ? 34.939 -20.140 6.655 1.00 58.72 306 LYS A O 1
ATOM 2458 N N . GLU A 1 307 ? 36.276 -18.335 6.912 1.00 57.53 307 GLU A N 1
ATOM 2459 C CA . GLU A 1 307 ? 37.536 -18.909 7.416 1.00 57.53 307 GLU A CA 1
ATOM 2460 C C . GLU A 1 307 ? 38.486 -17.771 7.811 1.00 57.53 307 GLU A C 1
ATOM 2462 O O . GLU A 1 307 ? 38.527 -16.762 7.068 1.00 57.53 307 GLU A O 1
#

Solvent-accessible surface area (backbone atoms only — not comparable to full-atom values): 20268 Å² total; per-residue (Å²): 113,83,86,74,48,52,74,67,62,49,46,51,56,51,50,50,52,52,49,53,53,50,51,53,55,51,52,54,50,49,50,62,66,28,71,68,45,46,47,49,51,52,51,48,52,51,51,51,50,52,53,50,50,52,50,50,50,56,51,49,60,69,70,49,89,68,93,63,91,74,85,64,80,78,78,68,81,86,75,67,74,87,78,43,64,66,58,51,52,51,48,51,49,51,53,50,51,52,52,51,52,49,59,74,69,37,92,75,72,83,78,84,77,83,68,77,86,45,71,68,58,52,51,50,52,52,50,48,53,51,50,49,56,51,50,52,53,49,52,54,50,52,50,52,51,51,50,51,53,49,52,50,52,51,50,52,50,49,54,50,51,50,53,56,66,66,57,51,63,89,70,54,75,79,75,72,51,62,66,58,55,47,49,52,52,50,50,52,50,50,52,50,49,51,56,47,50,50,52,49,50,51,50,47,52,49,47,52,59,53,68,75,57,83,79,81,90,81,84,89,82,89,87,78,89,77,92,77,91,77,81,93,76,82,85,79,80,73,84,70,77,77,77,85,77,78,94,79,83,91,82,88,76,91,86,89,86,90,80,92,86,87,78,90,78,88,80,90,81,87,81,88,86,89,84,89,85,87,83,87,88,86,81,88,82,88,75,88,80,80,88,78,85,82,84,87,81,83,85,84,86,82,88,81,85,88,130

Radius of gyration: 48.74 Å; Cα contacts (8 Å, |Δi|>4): 9; chains: 1; bounding box: 138×84×99 Å

Sequence (307 aa):
MWRDLTDEEKQEYLNEYEAEKIEYNESMKAYHNSPAYLAYINAKSRAEAALEEESRQRQSRMEKGEPYMSIQPAEDPDDYDDGFSMKHTATARFQRNHRLISEILSESVVPDVRSVVTTARMQVLKRQVQSLMVHQRKLEAELLQIEERHQEKKRKFLESTDSFNNKRLCGLKVEVDMEKIAAEIAQAEEQARKRQEEREKEAAEQAERSQGSIAPEEEQVANKAEEKKDEENIPMETEETHLEDTAENQQNGEEGTSTPEDKESGQEGVDSMEVEGTSDSNTGSESNSATVEEPPTDPVPEDEKKE

pLDDT: mean 73.82, std 22.57, range [32.91, 98.56]

Secondary structure (DSSP, 8-state):
--TTS-HHHHHHHHHHHHHHHHHHHHHHHHHHHSHHHHHHHHHHHHHHHHHHHHHHHHHHHHHS-------PPP--GGG---S-HHHHHHHHHHHHHHHHHHHHTSSPPPP-------HHHHHHHHHHHHHHHHHHHHHHHHHHHHHHHHHHHHHHHHHHHHHHHHS-GGG------HHHHHHHHHHHHHHHHHHHHHHHHHHHHHHHHHHS---------------------------------------------------------------------------------PPPPPPPPP-----

Foldseek 3Di:
DQVPDDVVRVVVVVVVVVVVVVVVVVVVVCVCVPPVNVVVVVVVVVVVVVVVVVVVCVVVVVVPPDPDDDPDPPPPPPPDPPVCVVVVVVVVVVVVVVVVVCVVVPPDDDDPPPDDCDPVNVVVVVVVVVVVVVVVVVVVVVVVVVVVVVVVVVVVVVVVVVVVVVPPPVPPPPPPVVVVVVVVVVVVVVVVVVVVVVVVVVVVVVVVVVVVDDDDDDDDDDDDDDDDDDDDDDDPPPPPPPDPDDPPDPDDDDDDDDDDDDDDDYDDDDDDDDDDDDDDDDDDDDDDDDDDDDDDDDDDDDDDDDD

Mean predicted aligned error: 24.44 Å